Protein 3P32 (pdb70)

Organism: Mycobacterium tuberculosis (strain ATCC 25618 / H37Rv) (NCBI:txid83332)

B-factor: mean 40.81, std 15.11, range [17.03, 85.08]

Foldseek 3Di:
DLVVLLCCLLVQPPVSLVVLLVLLLDPPPVSVVSNVVSLVSLQVLADQAAEEEEEEAPPLQRALLCQLLLVVVVVVVAQEEEEEQCYDVNVPDPSYHYDYQGPDSLSSLSSVLSSNSSVSSSPGHYYYYYYNADDVRLVSSLLRGLFYEYEFALAAPGGCPPHDPPSLVSHLAYEHEPCDDPRVVSSVNNQVVSVVVLCVVCVPDDQGRHHYYYAYSNVSGPSVVVVVVSVVSCVSCVVVVNSVVSNVVSVVVSVVVVVVCVVVCLLVVQPVLVVCVVVLVVCCVVVVDPPVRSVVVSVVRSVVRD

Solvent-accessible surface area: 15630 Å² total; per-residue (Å²): 147,39,116,39,45,3,85,29,1,113,69,45,68,88,78,9,10,52,52,0,10,92,29,1,71,30,110,37,118,90,65,42,106,62,2,87,82,0,14,116,38,0,84,112,56,23,21,128,3,10,34,1,0,5,3,1,25,112,60,0,15,19,59,58,4,0,45,28,2,0,51,24,0,13,128,145,67,41,82,0,0,4,9,24,0,79,66,81,60,0,63,127,56,110,53,13,52,58,15,117,37,58,105,106,62,32,23,4,8,50,2,4,27,23,5,7,24,0,0,8,7,11,41,7,46,2,0,0,0,23,3,56,6,109,44,122,5,10,57,13,0,9,72,8,0,3,0,0,0,0,2,2,34,3,110,55,65,69,15,62,93,67,34,43,202,47,9,17,83,52,3,20,0,0,0,0,5,94,11,27,64,98,55,113,77,38,1,59,111,0,10,58,79,7,34,39,39,2,121,148,73,46,93,230,73,106,74,30,95,8,24,24,34,59,4,2,4,118,85,49,154,16,6,37,103,5,9,85,3,0,73,110,3,79,122,46,16,78,75,51,48,83,14,70,33,59,30,155,90,18,97,89,93,36,74,140,66,78,70,123,53,70,103,98,78,49,38,157,74,12,110,52,8,63,79,48,111,88,69,20,68,110,104,53,208,62,69,110,48,73,100,76,100,5,46,93,26,53,108,90,45,6,118,146,76,134

Secondary structure (DSSP, 8-state):
-HHHHHHHHHTT-TTHHHHHHHHHH--SHHHHHHHHHHHHHHGGG---SEEEEEE--TTSSHHHHHHHHHHHHHTTT--EEEEEE--HHHHT-TTEEEE-----HHHHHHHHHHHHHHHHHTT--EEEEEE-S-SSHHHHHHTT-SEEEEEEESSTT-TTTTPPTTSGGG-SEEEEE---GGGHHHHHHHHHHHHHHHHHHSTT--S-PPPEEEEBGGGTBSHHHHHHHHHHHHHHHHHTTHHHHHHHHHHHHHHHHHHHHHHHHHHHT-HHHHHHHHHHHHHHHTTSS-HHHHHHHHHHHHHHH-

Radius of gyration: 21.98 Å; Cα contacts (8 Å, |Δi|>4): 463; chains: 1; bounding box: 44×63×55 Å

Sequence (306 aa):
TVDGLATAVRGGDRAALPRAITLVESTRPDHREQAQQLLLRLLPDSGNAHRVGITGVPGVGKSSTAIEALGMHLIERGHRVAVLAVDMARLAVHPNAYIRPSPGTLGGVTRATRETVVLLEAAGFDVILIETVGVGQSEVAVANMVDTFVLLTLARTGDQLQGIKKGVLELADIVVVNKADGEHHKEARLAARELSAAIRLIYPREALWRPPVLTMSAVEGRGLAELWDTVERHRQVLTGAGEFDARRRDQQVDWTWQLVRDAVLDRVWSNPTVRKVRSELERRVRAGELTPALAAQQILEIANLTD

CATH classification: 1.20.5.170 (+2 more: 3.40.50.300, 1.10.287.130)

Nearest PDB structures (foldseek):
  3p32-assembly1_A-2  TM=1.003E+00  e=1.723E-53  Mycobacterium tuberculosis
  4gt1-assembly1_A-2  TM=1.002E+00  e=2.015E-50  Mycobacterium tuberculosis
  3md0-assembly1_A-2  TM=9.991E-01  e=1.941E-48  Mycobacterium tuberculosis H37Rv
  3nxs-assembly1_A-2  TM=9.755E-01  e=1.639E-39  Mycolicibacterium smegmatis MC2 155
  3tk1-assembly1_B  TM=9.120E-01  e=9.608E-37  Mycolicibacterium thermoresistibile ATCC 19527

Structure (mmCIF, N/CA/C/O backbone):
data_3P32
#
_entry.id   3P32
#
_cell.length_a   65.860
_cell.length_b   188.220
_cell.length_c   66.500
_cell.angle_alpha   90.000
_cell.angle_beta   90.000
_cell.angle_gamma   90.000
#
_symmetry.space_group_name_H-M   'C 2 2 21'
#
loop_
_entity.id
_entity.type
_entity.pdbx_description
1 polymer 'Probable GTPase Rv1496/MT1543'
2 non-polymer "GUANOSINE-5'-DIPHOSPHATE"
3 non-polymer 'TRIETHYLENE GLYCOL'
4 water water
#
loop_
_atom_site.group_PDB
_atom_site.id
_atom_site.type_symbol
_atom_site.label_atom_id
_atom_site.label_alt_id
_atom_site.label_comp_id
_atom_site.label_asym_id
_atom_site.label_entity_id
_atom_site.label_seq_id
_atom_site.pdbx_PDB_ins_code
_atom_site.Cartn_x
_atom_site.Cartn_y
_atom_site.Cartn_z
_atom_site.occupancy
_atom_site.B_iso_or_equiv
_atom_site.auth_seq_id
_atom_site.auth_comp_id
_atom_site.auth_asym_id
_atom_site.auth_atom_id
_atom_site.pdbx_PDB_model_num
ATOM 1 N N . THR A 1 31 ? 26.695 4.184 6.409 1.00 73.77 10 THR A N 1
ATOM 2 C CA . THR A 1 31 ? 25.224 3.964 6.310 1.00 73.18 10 THR A CA 1
ATOM 3 C C . THR A 1 31 ? 24.446 5.275 6.252 1.00 72.07 10 THR A C 1
ATOM 4 O O . THR A 1 31 ? 24.916 6.319 6.712 1.00 71.05 10 THR A O 1
ATOM 8 N N . VAL A 1 32 ? 23.245 5.184 5.687 1.00 71.88 11 VAL A N 1
ATOM 9 C CA . VAL A 1 32 ? 22.244 6.246 5.700 1.00 70.88 11 VAL A CA 1
ATOM 10 C C . VAL A 1 32 ? 22.085 6.839 7.101 1.00 70.48 11 VAL A C 1
ATOM 11 O O . VAL A 1 32 ? 21.996 8.061 7.267 1.00 69.57 11 VAL A O 1
ATOM 15 N N . ASP A 1 33 ? 22.068 5.966 8.105 1.00 71.25 12 ASP A N 1
ATOM 16 C CA . ASP A 1 33 ? 21.933 6.385 9.495 1.00 71.07 12 ASP A CA 1
ATOM 17 C C . ASP A 1 33 ? 23.139 7.208 9.962 1.00 70.66 12 ASP A C 1
ATOM 18 O O . ASP A 1 33 ? 22.987 8.161 10.740 1.00 70.50 12 ASP A O 1
ATOM 23 N N . GLY A 1 34 ? 24.327 6.843 9.475 1.00 70.52 13 GLY A N 1
ATOM 24 C CA . GLY A 1 34 ? 25.559 7.581 9.768 1.00 69.52 13 GLY A CA 1
ATOM 25 C C . GLY A 1 34 ? 25.613 8.928 9.059 1.00 67.90 13 GLY A C 1
ATOM 26 O O . GLY A 1 34 ? 25.944 9.947 9.668 1.00 67.02 13 GLY A O 1
ATOM 27 N N . LEU A 1 35 ? 25.281 8.923 7.770 1.00 66.99 14 LEU A N 1
ATOM 28 C CA . LEU A 1 35 ? 25.256 10.137 6.957 1.00 65.58 14 LEU A CA 1
ATOM 29 C C . LEU A 1 35 ? 24.329 11.217 7.549 1.00 63.79 14 LEU A C 1
ATOM 30 O O . LEU A 1 35 ? 24.741 12.371 7.680 1.00 62.74 14 LEU A O 1
ATOM 35 N N . ALA A 1 36 ? 23.108 10.826 7.927 1.00 62.64 15 ALA A N 1
ATOM 36 C CA . ALA A 1 36 ? 22.142 11.727 8.571 1.00 60.95 15 ALA A CA 1
ATOM 37 C C . ALA A 1 36 ? 22.697 12.411 9.822 1.00 60.53 15 ALA A C 1
ATOM 38 O O . ALA A 1 36 ? 22.551 13.625 9.995 1.00 59.23 15 ALA A O 1
ATOM 40 N N . THR A 1 37 ? 23.342 11.631 10.684 1.00 60.66 16 THR A N 1
ATOM 41 C CA . THR A 1 37 ? 23.985 12.159 11.884 1.00 60.39 16 THR A CA 1
ATOM 42 C C . THR A 1 37 ? 25.072 13.179 11.550 1.00 59.64 16 THR A C 1
ATOM 43 O O . THR A 1 37 ? 25.157 14.219 12.201 1.00 59.53 16 THR A O 1
ATOM 47 N N . ALA A 1 38 ? 25.884 12.887 10.536 1.00 59.62 17 ALA A N 1
ATOM 48 C CA . ALA A 1 38 ? 26.956 13.797 10.101 1.00 59.45 17 ALA A CA 1
ATOM 49 C C . ALA A 1 38 ? 26.428 15.073 9.426 1.00 58.66 17 ALA A C 1
ATOM 50 O O . ALA A 1 38 ? 27.004 16.151 9.591 1.00 58.67 17 ALA A O 1
ATOM 52 N N . VAL A 1 39 ? 25.338 14.954 8.673 1.00 57.99 18 VAL A N 1
ATOM 53 C CA . VAL A 1 39 ? 24.730 16.130 8.041 1.00 57.09 18 VAL A CA 1
ATOM 54 C C . VAL A 1 39 ? 24.152 17.102 9.079 1.00 57.23 18 VAL A C 1
ATOM 55 O O . VAL A 1 39 ? 24.565 18.260 9.122 1.00 56.66 18 VAL A O 1
ATOM 59 N N . ARG A 1 40 ? 23.235 16.627 9.925 1.00 58.38 19 ARG A N 1
ATOM 60 C CA . ARG A 1 40 ? 22.600 17.476 10.949 1.00 59.24 19 ARG A CA 1
ATOM 61 C C . ARG A 1 40 ? 23.556 17.958 12.053 1.00 60.44 19 ARG A C 1
ATOM 62 O O . ARG A 1 40 ? 23.290 18.966 12.708 1.00 59.57 19 ARG A O 1
ATOM 70 N N . GLY A 1 41 ? 24.657 17.232 12.245 1.00 61.99 20 GLY A N 1
ATOM 71 C CA . GLY A 1 41 ? 25.723 17.652 13.159 1.00 63.85 20 GLY A CA 1
ATOM 72 C C . GLY A 1 41 ? 26.635 18.681 12.514 1.00 64.43 20 GLY A C 1
ATOM 73 O O . GLY A 1 41 ? 27.498 19.259 13.176 1.00 64.85 20 GLY A O 1
ATOM 74 N N . GLY A 1 42 ? 26.456 18.895 11.213 1.00 64.52 21 GLY A N 1
ATOM 75 C CA . GLY A 1 42 ? 27.130 19.982 10.505 1.00 65.14 21 GLY A CA 1
ATOM 76 C C . GLY A 1 42 ? 28.459 19.666 9.844 1.00 66.30 21 GLY A C 1
ATOM 77 O O . GLY A 1 42 ? 29.238 20.578 9.565 1.00 66.55 21 GLY A O 1
ATOM 78 N N . ASP A 1 43 ? 28.716 18.386 9.580 1.00 67.10 22 ASP A N 1
ATOM 79 C CA . ASP A 1 43 ? 29.942 17.959 8.898 1.00 68.05 22 ASP A CA 1
ATOM 80 C C . ASP A 1 43 ? 29.969 18.442 7.442 1.00 67.43 22 ASP A C 1
ATOM 81 O O . ASP A 1 43 ? 29.130 18.045 6.630 1.00 66.88 22 ASP A O 1
ATOM 86 N N . ARG A 1 44 ? 30.952 19.285 7.125 1.00 67.32 23 ARG A N 1
ATOM 87 C CA . ARG A 1 44 ? 31.079 19.897 5.794 1.00 66.68 23 ARG A CA 1
ATOM 88 C C . ARG A 1 44 ? 31.433 18.916 4.665 1.00 67.00 23 ARG A C 1
ATOM 89 O O . ARG A 1 44 ? 31.176 19.206 3.491 1.00 66.83 23 ARG A O 1
ATOM 91 N N . ALA A 1 45 ? 32.016 17.767 5.017 1.00 67.07 24 ALA A N 1
ATOM 92 C CA . ALA A 1 45 ? 32.337 16.714 4.040 1.00 66.91 24 ALA A CA 1
ATOM 93 C C . ALA A 1 45 ? 31.143 15.810 3.714 1.00 65.85 24 ALA A C 1
ATOM 94 O O . ALA A 1 45 ? 31.005 15.337 2.584 1.00 66.15 24 ALA A O 1
ATOM 96 N N . ALA A 1 46 ? 30.290 15.572 4.707 1.00 64.44 25 ALA A N 1
ATOM 97 C CA . ALA A 1 46 ? 29.085 14.757 4.529 1.00 63.29 25 ALA A CA 1
ATOM 98 C C . ALA A 1 46 ? 28.095 15.393 3.549 1.00 61.74 25 ALA A C 1
ATOM 99 O O . ALA A 1 46 ? 27.553 14.716 2.670 1.00 61.40 25 ALA A O 1
ATOM 101 N N . LEU A 1 47 ? 27.873 16.700 3.697 1.00 59.98 26 LEU A N 1
ATOM 102 C CA . LEU A 1 47 ? 26.900 17.411 2.856 1.00 58.37 26 LEU A CA 1
ATOM 103 C C . LEU A 1 47 ? 27.049 17.154 1.338 1.00 58.42 26 LEU A C 1
ATOM 104 O O . LEU A 1 47 ? 26.091 16.714 0.704 1.00 57.88 26 LEU A O 1
ATOM 109 N N . PRO A 1 48 ? 28.239 17.418 0.751 1.00 59.13 27 PRO A N 1
ATOM 110 C CA . PRO A 1 48 ? 28.380 17.198 -0.701 1.00 59.73 27 PRO A CA 1
ATOM 111 C C . PRO A 1 48 ? 28.192 15.737 -1.128 1.00 60.48 27 PRO A C 1
ATOM 112 O O . PRO A 1 48 ? 27.703 15.487 -2.234 1.00 60.89 27 PRO A O 1
ATOM 116 N N . ARG A 1 49 ? 28.572 14.797 -0.259 1.00 60.67 28 ARG A N 1
ATOM 117 C CA . ARG A 1 49 ? 28.324 13.366 -0.489 1.00 61.20 28 ARG A CA 1
ATOM 118 C C . ARG A 1 49 ? 26.825 13.048 -0.449 1.00 60.48 28 ARG A C 1
ATOM 119 O O . ARG A 1 49 ? 26.324 12.255 -1.259 1.00 60.61 28 ARG A O 1
ATOM 121 N N . ALA A 1 50 ? 26.115 13.680 0.489 1.00 58.95 29 ALA A N 1
ATOM 122 C CA . ALA A 1 50 ? 24.666 13.522 0.593 1.00 57.78 29 ALA A CA 1
ATOM 123 C C . ALA A 1 50 ? 23.967 14.052 -0.658 1.00 56.96 29 ALA A C 1
ATOM 124 O O . ALA A 1 50 ? 23.030 13.432 -1.157 1.00 56.40 29 ALA A O 1
ATOM 126 N N . ILE A 1 51 ? 24.438 15.192 -1.163 1.00 56.60 30 ILE A N 1
ATOM 127 C CA . ILE A 1 51 ? 23.866 15.800 -2.369 1.00 56.29 30 ILE A CA 1
ATOM 128 C C . ILE A 1 51 ? 24.139 14.901 -3.581 1.00 57.35 30 ILE A C 1
ATOM 129 O O . ILE A 1 51 ? 23.259 14.695 -4.415 1.00 57.02 30 ILE A O 1
ATOM 134 N N . THR A 1 52 ? 25.353 14.355 -3.648 1.00 58.62 31 THR A N 1
ATOM 135 C CA . THR A 1 52 ? 25.737 13.391 -4.692 1.00 60.08 31 THR A CA 1
ATOM 136 C C . THR A 1 52 ? 24.805 12.162 -4.736 1.00 60.50 31 THR A C 1
ATOM 137 O O . THR A 1 52 ? 24.360 11.749 -5.811 1.00 60.83 31 THR A O 1
ATOM 141 N N . LEU A 1 53 ? 24.505 11.608 -3.563 1.00 60.29 32 LEU A N 1
ATOM 142 C CA . LEU A 1 53 ? 23.533 10.520 -3.418 1.00 60.82 32 LEU A CA 1
ATOM 143 C C . LEU A 1 53 ? 22.143 10.906 -3.930 1.00 60.16 32 LEU A C 1
ATOM 144 O O . LEU A 1 53 ? 21.479 10.128 -4.620 1.00 60.01 32 LEU A O 1
ATOM 149 N N . VAL A 1 54 ? 21.712 12.119 -3.577 1.00 59.06 33 VAL A N 1
ATOM 150 C CA . VAL A 1 54 ? 20.429 12.653 -4.001 1.00 58.46 33 VAL A CA 1
ATOM 151 C C . VAL A 1 54 ? 20.380 12.895 -5.513 1.00 59.47 33 VAL A C 1
ATOM 152 O O . VAL A 1 54 ? 19.361 12.634 -6.148 1.00 59.41 33 VAL A O 1
ATOM 156 N N . GLU A 1 55 ? 21.481 13.379 -6.083 1.00 60.93 34 GLU A N 1
ATOM 157 C CA . GLU A 1 55 ? 21.548 13.656 -7.522 1.00 62.98 34 GLU A CA 1
ATOM 158 C C . GLU A 1 55 ? 21.613 12.384 -8.390 1.00 65.49 34 GLU A C 1
ATOM 159 O O . GLU A 1 55 ? 21.354 12.440 -9.593 1.00 66.01 34 GLU A O 1
ATOM 165 N N . SER A 1 56 ? 21.960 11.250 -7.782 1.00 67.41 35 SER A N 1
ATOM 166 C CA . SER A 1 56 ? 22.034 9.978 -8.507 1.00 70.36 35 SER A CA 1
ATOM 167 C C . SER A 1 56 ? 20.647 9.437 -8.854 1.00 71.03 35 SER A C 1
ATOM 168 O O . SER A 1 56 ? 19.738 9.434 -8.016 1.00 70.31 35 SER A O 1
ATOM 171 N N . THR A 1 57 ? 20.497 8.999 -10.101 1.00 73.29 36 THR A N 1
ATOM 172 C CA . THR A 1 57 ? 19.248 8.399 -10.584 1.00 74.51 36 THR A CA 1
ATOM 173 C C . THR A 1 57 ? 19.363 6.874 -10.735 1.00 76.39 36 THR A C 1
ATOM 174 O O . THR A 1 57 ? 18.488 6.227 -11.323 1.00 77.12 36 THR A O 1
ATOM 178 N N . ARG A 1 58 ? 20.441 6.305 -10.198 1.00 77.36 37 ARG A N 1
ATOM 179 C CA . ARG A 1 58 ? 20.577 4.858 -10.104 1.00 78.74 37 ARG A CA 1
ATOM 180 C C . ARG A 1 58 ? 19.586 4.357 -9.050 1.00 78.20 37 ARG A C 1
ATOM 181 O O . ARG A 1 58 ? 19.557 4.887 -7.937 1.00 77.09 37 ARG A O 1
ATOM 183 N N . PRO A 1 59 ? 18.759 3.350 -9.404 1.00 78.92 38 PRO A N 1
ATOM 184 C CA . PRO A 1 59 ? 17.657 2.846 -8.563 1.00 78.24 38 PRO A CA 1
ATOM 185 C C . PRO A 1 59 ? 18.052 2.402 -7.149 1.00 77.73 38 PRO A C 1
ATOM 186 O O . PRO A 1 59 ? 17.221 2.461 -6.241 1.00 76.96 38 PRO A O 1
ATOM 190 N N . ASP A 1 60 ? 19.293 1.956 -6.974 1.00 78.02 39 ASP A N 1
ATOM 191 C CA . ASP A 1 60 ? 19.844 1.656 -5.650 1.00 77.54 39 ASP A CA 1
ATOM 192 C C . ASP A 1 60 ? 20.045 2.932 -4.809 1.00 75.56 39 ASP A C 1
ATOM 193 O O . ASP A 1 60 ? 19.669 2.979 -3.632 1.00 74.58 39 ASP A O 1
ATOM 198 N N . HIS A 1 61 ? 20.638 3.955 -5.424 1.00 74.53 40 HIS A N 1
ATOM 199 C CA . HIS A 1 61 ? 20.861 5.247 -4.766 1.00 72.69 40 HIS A CA 1
ATOM 200 C C . HIS A 1 61 ? 19.558 5.947 -4.401 1.00 70.55 40 HIS A C 1
ATOM 201 O O . HIS A 1 61 ? 19.422 6.443 -3.288 1.00 69.93 40 HIS A O 1
ATOM 208 N N . ARG A 1 62 ? 18.602 5.977 -5.332 1.00 69.65 41 ARG A N 1
ATOM 209 C CA . ARG A 1 62 ? 17.310 6.626 -5.087 1.00 67.68 41 ARG A CA 1
ATOM 210 C C . ARG A 1 62 ? 16.658 6.134 -3.791 1.00 66.84 41 ARG A C 1
ATOM 211 O O . ARG A 1 62 ? 16.088 6.921 -3.041 1.00 65.39 41 ARG A O 1
ATOM 213 N N . GLU A 1 63 ? 16.782 4.834 -3.524 1.00 66.82 42 GLU A N 1
ATOM 214 C CA . GLU A 1 63 ? 16.176 4.204 -2.352 1.00 66.06 42 GLU A CA 1
ATOM 215 C C . GLU A 1 63 ? 16.832 4.589 -1.022 1.00 64.39 42 GLU A C 1
ATOM 216 O O . GLU A 1 63 ? 16.136 4.770 -0.026 1.00 63.38 42 GLU A O 1
ATOM 222 N N . GLN A 1 64 ? 18.156 4.694 -0.993 1.00 63.45 43 GLN A N 1
ATOM 223 C CA . GLN A 1 64 ? 18.817 5.189 0.215 1.00 62.59 43 GLN A CA 1
ATOM 224 C C . GLN A 1 64 ? 18.615 6.697 0.370 1.00 60.19 43 GLN A C 1
ATOM 225 O O . GLN A 1 64 ? 18.371 7.178 1.479 1.00 59.41 43 GLN A O 1
ATOM 231 N N . ALA A 1 65 ? 18.690 7.421 -0.745 1.00 58.49 44 ALA A N 1
ATOM 232 C CA . ALA A 1 65 ? 18.391 8.856 -0.743 1.00 56.33 44 ALA A CA 1
ATOM 233 C C . ALA A 1 65 ? 17.064 9.103 -0.043 1.00 54.88 44 ALA A C 1
ATOM 234 O O . ALA A 1 65 ? 16.979 9.952 0.843 1.00 53.89 44 ALA A O 1
ATOM 236 N N . GLN A 1 66 ? 16.041 8.337 -0.421 1.00 55.01 45 GLN A N 1
ATOM 237 C CA . GLN A 1 66 ? 14.713 8.473 0.168 1.00 54.10 45 GLN A CA 1
ATOM 238 C C . GLN A 1 66 ? 14.688 8.200 1.664 1.00 53.94 45 GLN A C 1
ATOM 239 O O . GLN A 1 66 ? 13.973 8.884 2.405 1.00 52.61 45 GLN A O 1
ATOM 245 N N . GLN A 1 67 ? 15.470 7.212 2.109 1.00 54.68 46 GLN A N 1
ATOM 246 C CA . GLN A 1 67 ? 15.606 6.930 3.540 1.00 54.67 46 GLN A CA 1
ATOM 247 C C . GLN A 1 67 ? 16.353 8.050 4.289 1.00 53.47 46 GLN A C 1
ATOM 248 O O . GLN A 1 67 ? 15.998 8.394 5.413 1.00 52.83 46 GLN A O 1
ATOM 254 N N . LEU A 1 68 ? 17.396 8.588 3.665 1.00 53.20 47 LEU A N 1
ATOM 255 C CA . LEU A 1 68 ? 18.169 9.682 4.239 1.00 52.65 47 LEU A CA 1
ATOM 256 C C . LEU A 1 68 ? 17.300 10.932 4.406 1.00 51.47 47 LEU A C 1
ATOM 257 O O . LEU A 1 68 ? 17.322 11.561 5.462 1.00 51.41 47 LEU A O 1
ATOM 262 N N . LEU A 1 69 ? 16.530 11.263 3.371 1.00 51.07 48 LEU A N 1
ATOM 263 C CA . LEU A 1 69 ? 15.633 12.427 3.399 1.00 50.22 48 LEU A CA 1
ATOM 264 C C . LEU A 1 69 ? 14.554 12.247 4.449 1.00 50.51 48 LEU A C 1
ATOM 265 O O . LEU A 1 69 ? 14.154 13.201 5.099 1.00 49.65 48 LEU A O 1
ATOM 270 N N . LEU A 1 70 ? 14.095 11.005 4.620 1.00 51.61 49 LEU A N 1
ATOM 271 C CA . LEU A 1 70 ? 13.103 10.687 5.643 1.00 51.97 49 LEU A CA 1
ATOM 272 C C . LEU A 1 70 ? 13.631 10.999 7.037 1.00 52.04 49 LEU A C 1
ATOM 273 O O . LEU A 1 70 ? 12.894 11.510 7.885 1.00 52.14 49 LEU A O 1
ATOM 278 N N . ARG A 1 71 ? 14.908 10.701 7.256 1.00 52.26 50 ARG A N 1
ATOM 279 C CA . ARG A 1 71 ? 15.558 10.910 8.541 1.00 52.53 50 ARG A CA 1
ATOM 280 C C . ARG A 1 71 ? 15.793 12.392 8.820 1.00 51.42 50 ARG A C 1
ATOM 281 O O . ARG A 1 71 ? 15.738 12.833 9.965 1.00 51.44 50 ARG A O 1
ATOM 283 N N . LEU A 1 72 ? 16.040 13.151 7.758 1.00 50.68 51 LEU A N 1
ATOM 284 C CA . LEU A 1 72 ? 16.418 14.566 7.874 1.00 49.31 51 LEU A CA 1
ATOM 285 C C . LEU A 1 72 ? 15.246 15.539 7.743 1.00 49.05 51 LEU A C 1
ATOM 286 O O . LEU A 1 72 ? 15.346 16.714 8.129 1.00 48.01 51 LEU A O 1
ATOM 291 N N . LEU A 1 73 ? 14.127 15.048 7.222 1.00 48.78 52 LEU A N 1
ATOM 292 C CA . LEU A 1 73 ? 12.928 15.860 7.077 1.00 48.78 52 LEU A CA 1
ATOM 293 C C . LEU A 1 73 ? 12.525 16.621 8.356 1.00 48.71 52 LEU A C 1
ATOM 294 O O . LEU A 1 73 ? 12.160 17.789 8.274 1.00 47.89 52 LEU A O 1
ATOM 299 N N . PRO A 1 74 ? 12.610 15.976 9.542 1.00 49.61 53 PRO A N 1
ATOM 300 C CA . PRO A 1 74 ? 12.295 16.694 10.781 1.00 49.21 53 PRO A CA 1
ATOM 301 C C . PRO A 1 74 ? 13.252 17.832 11.112 1.00 48.14 53 PRO A C 1
ATOM 302 O O . PRO A 1 74 ? 12.870 18.742 11.845 1.00 48.14 53 PRO A O 1
ATOM 306 N N . ASP A 1 75 ? 14.479 17.779 10.593 1.00 47.27 54 ASP A N 1
ATOM 307 C CA . ASP A 1 75 ? 15.472 18.834 10.842 1.00 46.55 54 ASP A CA 1
ATOM 308 C C . ASP A 1 75 ? 15.424 19.961 9.796 1.00 44.66 54 ASP A C 1
ATOM 309 O O . ASP A 1 75 ? 16.229 20.897 9.862 1.00 44.56 54 ASP A O 1
ATOM 314 N N . SER A 1 76 ? 14.492 19.872 8.848 1.00 43.00 55 SER A N 1
ATOM 315 C CA . SER A 1 76 ? 14.408 20.837 7.747 1.00 41.20 55 SER A CA 1
ATOM 316 C C . SER A 1 76 ? 13.343 21.898 8.016 1.00 40.32 55 SER A C 1
ATOM 317 O O . SER A 1 76 ? 12.689 21.882 9.055 1.00 40.78 55 SER A O 1
ATOM 320 N N . GLY A 1 77 ? 13.194 22.838 7.086 1.00 38.76 56 GLY A N 1
ATOM 321 C CA . GLY A 1 77 ? 12.098 23.812 7.143 1.00 37.46 56 GLY A CA 1
ATOM 322 C C . GLY A 1 77 ? 12.400 25.116 7.852 1.00 36.68 56 GLY A C 1
ATOM 323 O O . GLY A 1 77 ? 11.634 26.072 7.724 1.00 36.38 56 GLY A O 1
ATOM 324 N N . ASN A 1 78 ? 13.503 25.160 8.599 1.00 36.25 57 ASN A N 1
ATOM 325 C CA . ASN A 1 78 ? 13.883 26.353 9.337 1.00 37.17 57 ASN A CA 1
ATOM 326 C C . ASN A 1 78 ? 14.720 27.351 8.564 1.00 35.52 57 ASN A C 1
ATOM 327 O O . ASN A 1 78 ? 15.831 27.688 8.961 1.00 35.18 57 ASN A O 1
ATOM 332 N N . ALA A 1 79 ? 14.146 27.843 7.472 1.00 32.91 58 ALA A N 1
ATOM 333 C CA . ALA A 1 79 ? 14.885 28.616 6.495 1.00 31.23 58 ALA A CA 1
ATOM 334 C C . ALA A 1 79 ? 13.885 29.401 5.661 1.00 29.21 58 ALA A C 1
ATOM 335 O O . ALA A 1 79 ? 12.689 29.109 5.690 1.00 30.72 58 ALA A O 1
ATOM 337 N N . HIS A 1 80 ? 14.357 30.423 4.960 1.00 25.92 59 HIS A N 1
ATOM 338 C CA . HIS A 1 80 ? 13.525 31.154 4.006 1.00 23.48 59 HIS A CA 1
ATOM 339 C C . HIS A 1 80 ? 14.060 30.790 2.618 1.00 22.78 59 HIS A C 1
ATOM 340 O O . HIS A 1 80 ? 15.251 30.925 2.355 1.00 22.55 59 HIS A O 1
ATOM 347 N N . ARG A 1 81 ? 13.183 30.269 1.758 1.00 21.78 60 ARG A N 1
ATOM 348 C CA . ARG A 1 81 ? 13.559 29.862 0.398 1.00 21.81 60 ARG A CA 1
ATOM 349 C C . ARG A 1 81 ? 13.129 30.943 -0.560 1.00 19.87 60 ARG A C 1
ATOM 350 O O . ARG A 1 81 ? 11.974 31.381 -0.544 1.00 20.85 60 ARG A O 1
ATOM 358 N N . VAL A 1 82 ? 14.075 31.459 -1.352 1.00 19.29 61 VAL A N 1
ATOM 359 C CA . VAL A 1 82 ? 13.794 32.619 -2.209 1.00 18.26 61 VAL A CA 1
ATOM 360 C C . VAL A 1 82 ? 14.170 32.251 -3.639 1.00 18.02 61 VAL A C 1
ATOM 361 O O . VAL A 1 82 ? 15.307 31.821 -3.882 1.00 19.10 61 VAL A O 1
ATOM 365 N N . GLY A 1 83 ? 13.241 32.398 -4.592 1.00 18.26 62 GLY A N 1
ATOM 366 C CA . GLY A 1 83 ? 13.620 32.141 -5.996 1.00 19.49 62 GLY A CA 1
ATOM 367 C C . GLY A 1 83 ? 13.911 33.462 -6.714 1.00 19.24 62 GLY A C 1
ATOM 368 O O . GLY A 1 83 ? 13.327 34.497 -6.389 1.00 19.26 62 GLY A O 1
ATOM 369 N N . ILE A 1 84 ? 14.813 33.427 -7.704 1.00 20.34 63 ILE A N 1
ATOM 370 C CA . ILE A 1 84 ? 15.255 34.663 -8.343 1.00 22.01 63 ILE A CA 1
ATOM 371 C C . ILE A 1 84 ? 15.328 34.361 -9.833 1.00 22.82 63 ILE A C 1
ATOM 372 O O . ILE A 1 84 ? 15.983 33.404 -10.260 1.00 23.94 63 ILE A O 1
ATOM 377 N N . THR A 1 85 ? 14.594 35.142 -10.609 1.00 23.62 64 THR A N 1
ATOM 378 C CA . THR A 1 85 ? 14.595 34.927 -12.031 1.00 24.84 64 THR A CA 1
ATOM 379 C C . THR A 1 85 ? 14.699 36.259 -12.791 1.00 24.60 64 THR A C 1
ATOM 380 O O . THR A 1 85 ? 14.632 37.330 -12.193 1.00 21.36 64 THR A O 1
ATOM 384 N N . GLY A 1 86 ? 14.894 36.167 -14.114 1.00 26.24 65 GLY A N 1
ATOM 385 C CA . GLY A 1 86 ? 15.021 37.328 -14.987 1.00 26.83 65 GLY A CA 1
ATOM 386 C C . GLY A 1 86 ? 15.846 36.938 -16.229 1.00 29.98 65 GLY A C 1
ATOM 387 O O . GLY A 1 86 ? 16.530 35.900 -16.243 1.00 29.72 65 GLY A O 1
ATOM 388 N N . VAL A 1 87 ? 15.824 37.786 -17.256 1.00 31.29 66 VAL A N 1
ATOM 389 C CA . VAL A 1 87 ? 16.541 37.446 -18.512 1.00 33.75 66 VAL A CA 1
ATOM 390 C C . VAL A 1 87 ? 18.073 37.360 -18.378 1.00 34.82 66 VAL A C 1
ATOM 391 O O . VAL A 1 87 ? 18.647 37.994 -17.506 1.00 33.81 66 VAL A O 1
ATOM 395 N N . PRO A 1 88 ? 18.742 36.581 -19.263 1.00 36.92 67 PRO A N 1
ATOM 396 C CA . PRO A 1 88 ? 20.211 36.638 -19.267 1.00 37.39 67 PRO A CA 1
ATOM 397 C C . PRO A 1 88 ? 20.706 38.079 -19.351 1.00 37.12 67 PRO A C 1
ATOM 398 O O . PRO A 1 88 ? 20.200 38.870 -20.156 1.00 37.50 67 PRO A O 1
ATOM 402 N N . GLY A 1 89 ? 21.665 38.417 -18.498 1.00 36.76 68 GLY A N 1
ATOM 403 C CA . GLY A 1 89 ? 22.239 39.764 -18.462 1.00 37.18 68 GLY A CA 1
ATOM 404 C C . GLY A 1 89 ? 21.506 40.840 -17.672 1.00 35.75 68 GLY A C 1
ATOM 405 O O . GLY A 1 89 ? 21.991 41.970 -17.590 1.00 36.03 68 GLY A O 1
ATOM 406 N N . VAL A 1 90 ? 20.352 40.506 -17.079 1.00 33.93 69 VAL A N 1
ATOM 407 C CA . VAL A 1 90 ? 19.628 41.457 -16.229 1.00 31.79 69 VAL A CA 1
ATOM 408 C C . VAL A 1 90 ? 20.389 41.769 -14.923 1.00 30.69 69 VAL A C 1
ATOM 409 O O . VAL A 1 90 ? 20.175 42.812 -14.314 1.00 29.09 69 VAL A O 1
ATOM 413 N N . GLY A 1 91 ? 21.249 40.845 -14.507 1.00 31.10 70 GLY A N 1
ATOM 414 C CA . GLY A 1 91 ? 22.072 41.009 -13.305 1.00 31.90 70 GLY A CA 1
ATOM 415 C C . GLY A 1 91 ? 21.789 40.071 -12.136 1.00 31.42 70 GLY A C 1
ATOM 416 O O . GLY A 1 91 ? 22.096 40.416 -10.980 1.00 30.60 70 GLY A O 1
ATOM 417 N N . LYS A 1 92 ? 21.234 38.891 -12.419 1.00 31.64 71 LYS A N 1
ATOM 418 C CA . LYS A 1 92 ? 20.904 37.925 -11.344 1.00 30.64 71 LYS A CA 1
ATOM 419 C C . LYS A 1 92 ? 22.142 37.499 -10.539 1.00 31.41 71 LYS A C 1
ATOM 420 O O . LYS A 1 92 ? 22.096 37.478 -9.312 1.00 29.25 71 LYS A O 1
ATOM 426 N N . SER A 1 93 ? 23.237 37.138 -11.218 1.00 31.68 72 SER A N 1
ATOM 427 C CA A SER A 1 93 ? 24.406 36.627 -10.493 0.70 32.42 72 SER A CA 1
ATOM 428 C CA B SER A 1 93 ? 24.442 36.644 -10.531 0.30 31.54 72 SER A CA 1
ATOM 429 C C . SER A 1 93 ? 25.069 37.726 -9.666 1.00 31.17 72 SER A C 1
ATOM 430 O O . SER A 1 93 ? 25.506 37.476 -8.549 1.00 30.45 72 SER A O 1
ATOM 435 N N . THR A 1 94 ? 25.104 38.944 -10.202 1.00 30.86 73 THR A N 1
ATOM 436 C CA . THR A 1 94 ? 25.614 40.091 -9.482 1.00 30.79 73 THR A CA 1
ATOM 437 C C . THR A 1 94 ? 24.756 40.382 -8.221 1.00 29.58 73 THR A C 1
ATOM 438 O 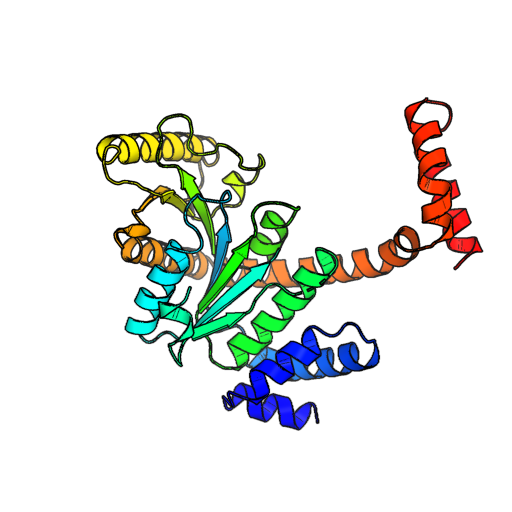O . THR A 1 94 ? 25.288 40.580 -7.102 1.00 28.14 73 THR A O 1
ATOM 442 N N . ALA A 1 95 ? 23.435 40.387 -8.400 1.00 27.05 74 ALA A N 1
ATOM 443 C CA . ALA A 1 95 ? 22.544 40.603 -7.245 1.00 26.21 74 ALA A CA 1
ATOM 444 C C . ALA A 1 95 ? 22.677 39.522 -6.167 1.00 25.96 74 ALA A C 1
ATOM 445 O O . ALA A 1 95 ? 22.665 39.845 -4.968 1.00 26.37 74 ALA A O 1
ATOM 447 N N . ILE A 1 96 ? 22.744 38.251 -6.586 1.00 26.42 75 ILE A N 1
ATOM 448 C CA . ILE A 1 96 ? 22.827 37.127 -5.642 1.00 27.26 75 ILE A CA 1
ATOM 449 C C . ILE A 1 96 ? 24.125 37.193 -4.834 1.00 28.00 75 ILE A C 1
ATOM 450 O O . ILE A 1 96 ? 24.136 37.003 -3.597 1.00 26.24 75 ILE A O 1
ATOM 455 N N . GLU A 1 97 ? 25.227 37.473 -5.530 1.00 28.63 76 GLU A N 1
ATOM 456 C CA . GLU A 1 97 ? 26.503 37.677 -4.827 1.00 30.56 76 GLU A CA 1
ATOM 457 C C . GLU A 1 97 ? 26.423 38.779 -3.766 1.00 28.73 76 GLU A C 1
ATOM 458 O O . GLU A 1 97 ? 26.880 38.583 -2.622 1.00 29.11 76 GLU A O 1
ATOM 464 N N . ALA A 1 98 ? 25.862 39.939 -4.138 1.00 28.04 77 ALA A N 1
ATOM 465 C CA . ALA A 1 98 ? 25.771 41.058 -3.215 1.00 27.18 77 ALA A CA 1
ATOM 466 C C . ALA A 1 98 ? 24.787 40.727 -2.075 1.00 25.85 77 ALA A C 1
ATOM 467 O O . ALA A 1 98 ? 25.076 41.007 -0.891 1.00 25.77 77 ALA A O 1
ATOM 469 N N . LEU A 1 99 ? 23.670 40.089 -2.418 1.00 24.14 78 LEU A N 1
ATOM 470 C CA . LEU A 1 99 ? 22.671 39.707 -1.383 1.00 24.09 78 LEU A CA 1
ATOM 471 C C . LEU A 1 99 ? 23.249 38.678 -0.411 1.00 24.25 78 LEU A C 1
ATOM 472 O O . LEU A 1 99 ? 23.050 38.785 0.800 1.00 22.50 78 LEU A O 1
ATOM 477 N N . GLY A 1 100 ? 23.965 37.685 -0.955 1.00 24.91 79 GLY A N 1
ATOM 478 C CA . GLY A 1 100 ? 24.595 36.637 -0.174 1.00 25.76 79 GLY A CA 1
ATOM 479 C C . GLY A 1 100 ? 25.577 37.222 0.842 1.00 26.04 79 GLY A C 1
ATOM 480 O O . GLY A 1 100 ? 25.568 36.824 2.018 1.00 25.72 79 GLY A O 1
ATOM 481 N N . MET A 1 101 ? 26.359 38.219 0.434 1.00 26.41 80 MET A N 1
ATOM 482 C CA . MET A 1 101 ? 27.267 38.892 1.391 1.00 27.15 80 MET A CA 1
ATOM 483 C C . MET A 1 101 ? 26.516 39.730 2.465 1.00 26.69 80 MET A C 1
ATOM 484 O O . MET A 1 101 ? 26.868 39.699 3.647 1.00 24.50 80 MET A O 1
ATOM 489 N N . HIS A 1 102 ? 25.509 40.484 2.032 1.00 24.03 81 HIS A N 1
ATOM 490 C CA . HIS A 1 102 ? 24.599 41.226 2.954 1.00 23.63 81 HIS A CA 1
ATOM 491 C C . HIS A 1 102 ? 24.130 40.292 4.079 1.00 23.53 81 HIS A C 1
ATOM 492 O O . HIS A 1 102 ? 24.201 40.633 5.286 1.00 23.97 81 HIS A O 1
ATOM 499 N N . LEU A 1 103 ? 23.715 39.086 3.688 1.00 22.61 82 LEU A N 1
ATOM 500 C CA . LEU A 1 103 ? 23.133 38.104 4.614 1.00 22.66 82 LEU A CA 1
ATOM 501 C C . LEU A 1 103 ? 24.148 37.417 5.511 1.00 23.21 82 LEU A C 1
ATOM 502 O O . LEU A 1 103 ? 23.925 37.237 6.731 1.00 22.81 82 LEU A O 1
ATOM 507 N N . ILE A 1 104 ? 25.264 37.030 4.925 1.00 25.10 83 ILE A N 1
ATOM 508 C CA . ILE A 1 104 ? 26.360 36.463 5.701 1.00 26.76 83 ILE A CA 1
ATOM 509 C C . ILE A 1 104 ? 26.840 37.436 6.783 1.00 26.60 83 ILE A C 1
ATOM 510 O O . ILE A 1 104 ? 27.143 37.016 7.912 1.00 27.35 83 ILE A O 1
ATOM 515 N N . GLU A 1 105 ? 26.886 38.723 6.460 1.00 25.79 84 GLU A N 1
ATOM 516 C CA . GLU A 1 105 ? 27.351 39.717 7.412 1.00 27.81 84 GLU A CA 1
ATOM 517 C C . GLU A 1 105 ? 26.341 39.920 8.553 1.00 27.94 84 GLU A C 1
ATOM 518 O O . GLU A 1 105 ? 26.695 40.448 9.588 1.00 29.10 84 GLU A O 1
ATOM 524 N N . ARG A 1 106 ? 25.117 39.447 8.339 1.00 26.17 85 ARG A N 1
ATOM 525 C CA . ARG A 1 106 ? 24.027 39.519 9.333 1.00 26.53 85 ARG A CA 1
ATOM 526 C C . ARG A 1 106 ? 23.798 38.196 10.091 1.00 27.43 85 ARG A C 1
ATOM 527 O O . ARG A 1 106 ? 22.786 38.026 10.796 1.00 27.78 85 ARG A O 1
ATOM 535 N N . GLY A 1 107 ? 24.743 37.266 9.948 1.00 27.07 86 GLY A N 1
ATOM 536 C CA . GLY A 1 107 ? 24.752 36.002 10.721 1.00 28.29 86 GLY A CA 1
ATOM 537 C C . GLY A 1 107 ? 24.007 34.828 10.092 1.00 28.33 86 GLY A C 1
ATOM 538 O O . GLY A 1 107 ? 23.861 33.777 10.718 1.00 29.41 86 GLY A O 1
ATOM 539 N N . HIS A 1 108 ? 23.531 34.983 8.853 1.00 26.42 87 HIS A N 1
ATOM 540 C CA . HIS A 1 108 ? 22.904 33.882 8.133 1.00 26.05 87 HIS A CA 1
ATOM 541 C C . HIS A 1 108 ? 23.910 32.915 7.508 1.00 27.21 87 HIS A C 1
ATOM 542 O O . HIS A 1 108 ? 25.039 33.300 7.223 1.00 27.70 87 HIS A O 1
ATOM 549 N N . ARG A 1 109 ? 23.472 31.679 7.272 1.00 27.26 88 ARG A N 1
ATOM 550 C CA . ARG A 1 109 ? 24.218 30.718 6.455 1.00 28.90 88 ARG A CA 1
ATOM 551 C C . ARG A 1 109 ? 23.419 30.507 5.161 1.00 28.30 88 ARG A C 1
ATOM 552 O O . ARG A 1 109 ? 22.242 30.135 5.196 1.00 27.99 88 ARG A O 1
ATOM 560 N N . VAL A 1 110 ? 24.058 30.778 4.036 1.00 28.15 89 VAL A N 1
ATOM 561 C CA . VAL A 1 110 ? 23.360 31.023 2.773 1.00 27.21 89 VAL A CA 1
ATOM 562 C C . VAL A 1 110 ? 23.771 30.007 1.742 1.00 28.58 89 VAL A C 1
ATOM 563 O O . VAL A 1 110 ? 24.977 29.832 1.494 1.00 28.32 89 VAL A O 1
ATOM 567 N N . ALA A 1 111 ? 22.782 29.330 1.139 1.00 27.51 90 ALA A N 1
ATOM 568 C CA . ALA A 1 111 ? 23.055 28.423 0.036 1.00 28.53 90 ALA A CA 1
ATOM 569 C C . ALA A 1 111 ? 22.478 28.966 -1.262 1.00 29.18 90 ALA A C 1
ATOM 570 O O . ALA A 1 111 ? 21.412 29.568 -1.266 1.00 28.11 90 ALA A O 1
ATOM 572 N N . VAL A 1 112 ? 23.205 28.753 -2.357 1.00 29.90 91 VAL A N 1
ATOM 573 C CA . VAL A 1 112 ? 22.773 29.155 -3.689 1.00 31.15 91 VAL A CA 1
ATOM 574 C C . VAL A 1 112 ? 22.693 27.942 -4.623 1.00 32.84 91 VAL A C 1
ATOM 575 O O . VAL A 1 112 ? 23.679 27.216 -4.810 1.00 34.73 91 VAL A O 1
ATOM 579 N N . LEU A 1 113 ? 21.509 27.723 -5.188 1.00 33.10 92 LEU A N 1
ATOM 580 C CA . LEU A 1 113 ? 21.276 26.649 -6.139 1.00 35.89 92 LEU A CA 1
ATOM 581 C C . LEU A 1 113 ? 20.799 27.223 -7.463 1.00 37.32 92 LEU A C 1
ATOM 582 O O . LEU A 1 113 ? 20.194 28.294 -7.513 1.00 35.67 92 LEU A O 1
ATOM 587 N N . ALA A 1 114 ? 21.065 26.509 -8.546 1.00 39.41 93 ALA A N 1
ATOM 588 C CA . ALA A 1 114 ? 20.586 26.947 -9.849 1.00 41.51 93 ALA A CA 1
ATOM 589 C C . ALA A 1 114 ? 19.770 25.834 -10.532 1.00 43.00 93 ALA A C 1
ATOM 590 O O . ALA A 1 114 ? 20.089 24.651 -10.406 1.00 43.27 93 ALA A O 1
ATOM 592 N N . VAL A 1 115 ? 18.682 26.219 -11.191 1.00 43.39 94 VAL A N 1
ATOM 593 C CA . VAL A 1 115 ? 17.805 25.263 -11.865 1.00 44.99 94 VAL A CA 1
ATOM 594 C C . VAL A 1 115 ? 17.791 25.614 -13.344 1.00 46.44 94 VAL A C 1
ATOM 595 O O . VAL A 1 115 ? 17.071 26.523 -13.764 1.00 46.22 94 VAL A O 1
ATOM 599 N N . ASP A 1 116 ? 18.581 24.885 -14.125 1.00 48.96 95 ASP A N 1
ATOM 600 C CA . ASP A 1 116 ? 18.779 25.200 -15.534 1.00 50.78 95 ASP A CA 1
ATOM 601 C C . ASP A 1 116 ? 18.465 24.007 -16.433 1.00 52.51 95 ASP A C 1
ATOM 602 O O . ASP A 1 116 ? 19.374 23.273 -16.806 1.00 54.37 95 ASP A O 1
ATOM 604 N N . MET A 1 133 ? 30.148 34.329 -8.979 1.00 67.14 112 MET A N 1
ATOM 605 C CA . MET A 1 133 ? 29.957 34.537 -7.543 1.00 66.34 112 MET A CA 1
ATOM 606 C C . MET A 1 133 ? 31.192 34.120 -6.734 1.00 66.72 112 MET A C 1
ATOM 607 O O . MET A 1 133 ? 31.111 33.246 -5.855 1.00 66.59 112 MET A O 1
ATOM 612 N N . ALA A 1 134 ? 32.321 34.770 -7.023 1.00 66.75 113 ALA A N 1
ATOM 613 C CA . ALA A 1 134 ? 33.612 34.413 -6.428 1.00 66.54 113 ALA A CA 1
ATOM 614 C C . ALA A 1 134 ? 33.807 34.931 -4.998 1.00 65.19 113 ALA A C 1
ATOM 615 O O . ALA A 1 134 ? 34.336 34.208 -4.145 1.00 65.59 113 ALA A O 1
ATOM 617 N N . ARG A 1 135 ? 33.394 36.171 -4.737 1.00 63.09 114 ARG A N 1
ATOM 618 C CA . ARG A 1 135 ? 33.481 36.736 -3.386 1.00 61.49 114 ARG A CA 1
ATOM 619 C C . ARG A 1 135 ? 32.672 35.892 -2.395 1.00 59.70 114 ARG A C 1
ATOM 620 O O . ARG A 1 135 ? 33.106 35.658 -1.261 1.00 59.57 114 ARG A O 1
ATOM 622 N N . LEU A 1 136 ? 31.513 35.417 -2.851 1.00 57.54 115 LEU A N 1
ATOM 623 C CA . LEU A 1 136 ? 30.623 34.590 -2.036 1.00 55.44 115 LEU A CA 1
ATOM 624 C C . LEU A 1 136 ? 31.157 33.175 -1.786 1.00 55.79 115 LEU A C 1
ATOM 625 O O . LEU A 1 136 ? 31.161 32.714 -0.648 1.00 55.83 115 LEU A O 1
ATOM 630 N N . ALA A 1 137 ? 31.605 32.493 -2.843 1.00 56.15 116 ALA A N 1
ATOM 631 C CA . ALA A 1 137 ? 32.104 31.107 -2.741 1.00 56.60 116 ALA A CA 1
ATOM 632 C C . ALA A 1 137 ? 33.246 30.922 -1.739 1.00 56.56 116 ALA A C 1
ATOM 633 O O . ALA A 1 137 ? 33.416 29.837 -1.186 1.00 57.45 116 ALA A O 1
ATOM 635 N N . VAL A 1 138 ? 34.003 31.992 -1.504 1.00 55.70 117 VAL A N 1
ATOM 636 C CA . VAL A 1 138 ? 35.125 32.010 -0.557 1.00 55.30 117 VAL A CA 1
ATOM 637 C C . VAL A 1 138 ? 34.674 31.722 0.883 1.00 53.50 117 VAL A C 1
ATOM 638 O O . VAL A 1 138 ? 35.393 31.089 1.668 1.00 53.59 117 VAL A O 1
ATOM 642 N N . HIS A 1 139 ? 33.477 32.189 1.220 1.00 50.23 118 HIS A N 1
ATOM 643 C CA . HIS A 1 139 ? 33.060 32.253 2.614 1.00 47.87 118 HIS A CA 1
ATOM 644 C C . HIS A 1 139 ? 32.574 30.920 3.171 1.00 47.48 118 HIS A C 1
ATOM 645 O O . HIS A 1 139 ? 31.797 30.244 2.515 1.00 47.36 118 HIS A O 1
ATOM 652 N N . PRO A 1 140 ? 33.024 30.539 4.390 1.00 47.62 119 PRO A N 1
ATOM 653 C CA . PRO A 1 140 ? 32.590 29.266 5.017 1.00 47.27 119 PRO A CA 1
ATOM 654 C C . PRO A 1 140 ? 31.085 29.158 5.331 1.00 45.82 119 PRO A C 1
ATOM 655 O O . PRO A 1 140 ? 30.568 28.040 5.435 1.00 45.12 119 PRO A O 1
ATOM 659 N N . ASN A 1 141 ? 30.399 30.296 5.484 1.00 43.91 120 ASN A N 1
ATOM 660 C CA . ASN A 1 141 ? 28.950 30.296 5.759 1.00 42.55 120 ASN A CA 1
ATOM 661 C C . ASN A 1 141 ? 28.073 30.386 4.501 1.00 41.25 120 ASN A C 1
ATOM 662 O O . ASN A 1 141 ? 26.850 30.578 4.608 1.00 40.17 120 ASN A O 1
ATOM 667 N N . ALA A 1 142 ? 28.704 30.279 3.328 1.00 40.59 121 ALA A N 1
ATOM 668 C CA . ALA A 1 142 ? 28.003 30.114 2.048 1.00 40.52 121 ALA A CA 1
ATOM 669 C C . ALA A 1 142 ? 28.253 28.718 1.470 1.00 41.64 121 ALA A C 1
ATOM 670 O O . ALA A 1 142 ? 29.284 28.091 1.744 1.00 41.78 121 ALA A O 1
ATOM 672 N N . TYR A 1 143 ? 27.286 28.239 0.701 1.00 41.22 122 TYR A N 1
ATOM 673 C CA . TYR A 1 143 ? 27.440 27.051 -0.120 1.00 43.28 122 TYR A CA 1
ATOM 674 C C . TYR A 1 143 ? 26.828 27.318 -1.486 1.00 43.60 122 TYR A C 1
ATOM 675 O O . TYR A 1 143 ? 25.651 27.693 -1.585 1.00 41.81 122 TYR A O 1
ATOM 684 N N . ILE A 1 144 ? 27.627 27.145 -2.533 1.00 45.14 123 ILE A N 1
ATOM 685 C CA . ILE A 1 144 ? 27.159 27.348 -3.901 1.00 47.33 123 ILE A CA 1
ATOM 686 C C . ILE A 1 144 ? 27.255 26.060 -4.722 1.00 49.59 123 ILE A C 1
ATOM 687 O O . ILE A 1 144 ? 28.308 25.444 -4.767 1.00 50.20 123 ILE A O 1
ATOM 692 N N . ARG A 1 145 ? 26.161 25.676 -5.374 1.00 51.50 124 ARG A N 1
ATOM 693 C CA . ARG A 1 145 ? 26.117 24.451 -6.188 1.00 55.13 124 ARG A CA 1
ATOM 694 C C . ARG A 1 145 ? 25.560 24.669 -7.603 1.00 57.42 124 ARG A C 1
ATOM 695 O O . ARG A 1 145 ? 24.476 25.255 -7.767 1.00 57.14 124 ARG A O 1
ATOM 697 N N . PRO A 1 146 ? 26.285 24.175 -8.635 1.00 60.58 125 PRO A N 1
ATOM 698 C CA . PRO A 1 146 ? 25.819 24.280 -10.022 1.00 62.31 125 PRO A CA 1
ATOM 699 C C . PRO A 1 146 ? 24.553 23.449 -10.244 1.00 63.44 125 PRO A C 1
ATOM 700 O O . PRO A 1 146 ? 24.235 22.575 -9.423 1.00 63.67 125 PRO A O 1
ATOM 704 N N . SER A 1 147 ? 23.841 23.720 -11.336 1.00 64.69 126 SER A N 1
ATOM 705 C CA . SER A 1 147 ? 22.636 22.962 -11.672 1.00 65.79 126 SER A CA 1
ATOM 706 C C . SER A 1 147 ? 22.981 21.505 -12.023 1.00 67.78 126 SER A C 1
ATOM 707 O O . SER A 1 147 ? 23.940 21.258 -12.763 1.00 69.50 126 SER A O 1
ATOM 710 N N . PRO A 1 148 ? 22.206 20.537 -11.484 1.00 68.22 127 PRO A N 1
ATOM 711 C CA . PRO A 1 148 ? 22.368 19.128 -11.843 1.00 69.59 127 PRO A CA 1
ATOM 712 C C . PRO A 1 148 ? 22.047 18.894 -13.318 1.00 70.65 127 PRO A C 1
ATOM 713 O O . PRO A 1 148 ? 21.362 19.715 -13.931 1.00 70.03 127 PRO A O 1
ATOM 717 N N . GLY A 1 151 ? 19.590 16.252 -16.138 1.00 70.03 130 GLY A N 1
ATOM 718 C CA . GLY A 1 151 ? 18.751 15.739 -17.219 1.00 71.01 130 GLY A CA 1
ATOM 719 C C . GLY A 1 151 ? 17.553 16.628 -17.504 1.00 70.00 130 GLY A C 1
ATOM 720 O O . GLY A 1 151 ? 17.701 17.825 -17.764 1.00 69.93 130 GLY A O 1
ATOM 721 N N . THR A 1 152 ? 16.361 16.037 -17.441 1.00 69.46 131 THR A N 1
ATOM 722 C CA . THR A 1 152 ? 15.097 16.737 -17.713 1.00 68.08 131 THR A CA 1
ATOM 723 C C . THR A 1 152 ? 14.751 17.787 -16.640 1.00 65.77 131 THR A C 1
ATOM 724 O O . THR A 1 152 ? 15.436 17.880 -15.620 1.00 64.73 131 THR A O 1
ATOM 728 N N . LEU A 1 153 ? 13.690 18.566 -16.873 1.00 64.31 132 LEU A N 1
ATOM 729 C CA . LEU A 1 153 ? 13.220 19.528 -15.868 1.00 62.23 132 LEU A CA 1
ATOM 730 C C . LEU A 1 153 ? 12.706 18.805 -14.621 1.00 61.03 132 LEU A C 1
ATOM 731 O O . LEU A 1 153 ? 13.076 19.163 -13.505 1.00 60.08 132 LEU A O 1
ATOM 736 N N . GLY A 1 154 ? 11.885 17.772 -14.822 1.00 60.98 133 GLY A N 1
ATOM 737 C CA . GLY A 1 154 ? 11.395 16.924 -13.726 1.00 59.31 133 GLY A CA 1
ATOM 738 C C . GLY A 1 154 ? 12.525 16.423 -12.851 1.00 58.44 133 GLY A C 1
ATOM 739 O O . GLY A 1 154 ? 12.415 16.393 -11.620 1.00 56.97 133 GLY A O 1
ATOM 740 N N . GLY A 1 155 ? 13.621 16.053 -13.513 1.00 58.71 134 GLY A N 1
ATOM 741 C CA . GLY A 1 155 ? 14.813 15.514 -12.873 1.00 57.83 134 GLY A CA 1
ATOM 742 C C . GLY A 1 155 ? 15.609 16.553 -12.106 1.00 55.91 134 GLY A C 1
ATOM 743 O O . GLY A 1 155 ? 16.012 16.301 -10.974 1.00 54.89 134 GLY A O 1
ATOM 744 N N . VAL A 1 156 ? 15.861 17.705 -12.730 1.00 54.54 135 VAL A N 1
ATOM 745 C CA . VAL A 1 156 ? 16.565 18.791 -12.042 1.00 53.14 135 VAL A CA 1
ATOM 746 C C . VAL A 1 156 ? 15.701 19.347 -10.896 1.00 50.31 135 VAL A C 1
ATOM 747 O O . VAL A 1 156 ? 16.219 19.637 -9.826 1.00 50.15 135 VAL A O 1
ATOM 751 N N . THR A 1 157 ? 14.392 19.450 -11.126 1.00 48.74 136 THR A N 1
ATOM 752 C CA . THR A 1 157 ? 13.429 19.870 -10.096 1.00 46.45 136 THR A CA 1
ATOM 753 C C . THR A 1 157 ? 13.482 18.935 -8.884 1.00 45.40 136 THR A C 1
ATOM 754 O O . THR A 1 157 ? 13.606 19.391 -7.747 1.00 43.14 136 THR A O 1
ATOM 758 N N . ARG A 1 158 ? 13.425 17.619 -9.133 1.00 44.97 137 ARG A N 1
ATOM 759 C CA . ARG A 1 158 ? 13.458 16.652 -8.049 1.00 44.36 137 ARG A CA 1
ATOM 760 C C . ARG A 1 158 ? 14.765 16.755 -7.263 1.00 43.24 137 ARG A C 1
ATOM 761 O O . ARG A 1 158 ? 14.751 16.784 -6.033 1.00 43.04 137 ARG A O 1
ATOM 769 N N . ALA A 1 159 ? 15.892 16.830 -7.969 1.00 42.68 138 ALA A N 1
ATOM 770 C CA . ALA A 1 159 ? 17.197 16.879 -7.309 1.00 41.63 138 ALA A CA 1
ATOM 771 C C . ALA A 1 159 ? 17.376 18.161 -6.478 1.00 39.72 138 ALA A C 1
ATOM 772 O O . ALA A 1 159 ? 17.964 18.139 -5.400 1.00 39.21 138 ALA A O 1
ATOM 774 N N . THR A 1 160 ? 16.883 19.268 -7.010 1.00 38.12 139 THR A N 1
ATOM 775 C CA . THR A 1 160 ? 16.930 20.555 -6.311 1.00 35.67 139 THR A CA 1
ATOM 776 C C . THR A 1 160 ? 16.070 20.545 -5.047 1.00 34.29 139 THR A C 1
ATOM 777 O O . THR A 1 160 ? 16.539 20.968 -3.990 1.00 33.65 139 THR A O 1
ATOM 781 N N . ARG A 1 161 ? 14.831 20.062 -5.159 1.00 34.38 140 ARG A N 1
ATOM 782 C CA . ARG A 1 161 ? 13.913 19.981 -4.011 1.00 34.71 140 ARG A CA 1
ATOM 783 C C . ARG A 1 161 ? 14.479 19.125 -2.884 1.00 35.11 140 ARG A C 1
ATOM 784 O O . ARG A 1 161 ? 14.391 19.485 -1.710 1.00 34.36 140 ARG A O 1
ATOM 792 N N . GLU A 1 162 ? 15.067 17.991 -3.242 1.00 36.36 141 GLU A N 1
ATOM 793 C CA . GLU A 1 162 ? 15.695 17.115 -2.249 1.00 36.79 141 GLU A CA 1
ATOM 794 C C . GLU A 1 162 ? 16.967 17.736 -1.629 1.00 37.02 141 GLU A C 1
ATOM 795 O O . GLU A 1 162 ? 17.211 17.601 -0.429 1.00 36.04 141 GLU A O 1
ATOM 801 N N . THR A 1 163 ? 17.763 18.419 -2.446 1.00 37.29 142 THR A N 1
ATOM 802 C CA . THR A 1 163 ? 18.939 19.134 -1.950 1.00 38.04 142 THR A CA 1
ATOM 803 C C . THR A 1 163 ? 18.569 20.236 -0.940 1.00 36.88 142 THR A C 1
ATOM 804 O O . THR A 1 163 ? 19.306 20.463 -0.006 1.00 37.37 142 THR A O 1
ATOM 808 N N . VAL A 1 164 ? 17.431 20.908 -1.144 1.00 36.03 143 VAL A N 1
ATOM 809 C CA . VAL A 1 164 ? 16.947 21.906 -0.181 1.00 35.31 143 VAL A CA 1
ATOM 810 C C . VAL A 1 164 ? 16.771 21.273 1.209 1.00 35.68 143 VAL A C 1
ATOM 811 O O . VAL A 1 164 ? 17.210 21.828 2.212 1.00 34.79 143 VAL A O 1
ATOM 815 N N . VAL A 1 165 ? 16.135 20.103 1.254 1.00 36.12 144 VAL A N 1
ATOM 816 C CA . VAL A 1 165 ? 15.927 19.427 2.515 1.00 36.19 144 VAL A CA 1
ATOM 817 C C . VAL A 1 165 ? 17.284 19.217 3.210 1.00 36.44 144 VAL A C 1
ATOM 818 O O . VAL A 1 165 ? 17.418 19.488 4.404 1.00 36.00 144 VAL A O 1
ATOM 822 N N . LEU A 1 166 ? 18.283 18.744 2.455 1.00 37.64 145 LEU A N 1
ATOM 823 C CA . LEU A 1 166 ? 19.621 18.489 3.004 1.00 38.38 145 LEU A CA 1
ATOM 824 C C . LEU A 1 166 ? 20.286 19.758 3.534 1.00 37.79 145 LEU A C 1
ATOM 825 O O . LEU A 1 166 ? 20.856 19.762 4.623 1.00 37.77 145 LEU A O 1
ATOM 830 N N . LEU A 1 167 ? 20.236 20.827 2.750 1.00 36.55 146 LEU A N 1
ATOM 831 C CA . LEU A 1 167 ? 20.838 22.107 3.183 1.00 35.53 146 LEU A CA 1
ATOM 832 C C . LEU A 1 167 ? 20.228 22.619 4.486 1.00 34.41 146 LEU A C 1
ATOM 833 O O . LEU A 1 167 ? 20.950 23.046 5.405 1.00 33.83 146 LEU A O 1
ATOM 838 N N . GLU A 1 168 ? 18.906 22.545 4.592 1.00 33.92 147 GLU A N 1
ATOM 839 C CA . GLU A 1 168 ? 18.218 23.064 5.778 1.00 33.98 147 GLU A CA 1
ATOM 840 C C . GLU A 1 168 ? 18.570 22.236 7.003 1.00 35.51 147 GLU A C 1
ATOM 841 O O . GLU A 1 168 ? 18.856 22.774 8.089 1.00 34.71 147 GLU A O 1
ATOM 847 N N . ALA A 1 169 ? 18.610 20.921 6.802 1.00 35.86 148 ALA A N 1
ATOM 848 C CA . ALA A 1 169 ? 19.084 20.009 7.854 1.00 37.95 148 ALA A CA 1
ATOM 849 C C . ALA A 1 169 ? 20.519 20.323 8.281 1.00 38.46 148 ALA A C 1
ATOM 850 O O . ALA A 1 169 ? 20.840 20.247 9.473 1.00 40.05 148 ALA A O 1
ATOM 852 N N . ALA A 1 170 ? 21.374 20.666 7.310 1.00 38.57 149 ALA A N 1
ATOM 853 C CA . ALA A 1 170 ? 22.763 21.087 7.578 1.00 38.56 149 ALA A CA 1
ATOM 854 C C . ALA A 1 170 ? 22.921 22.472 8.230 1.00 38.15 149 ALA A C 1
ATOM 855 O O . ALA A 1 170 ? 24.048 22.912 8.519 1.00 38.86 149 ALA A O 1
ATOM 857 N N . GLY A 1 171 ? 21.810 23.153 8.488 1.00 36.79 150 GLY A N 1
ATOM 858 C CA . GLY A 1 171 ? 21.875 24.441 9.208 1.00 35.92 150 GLY A CA 1
ATOM 859 C C . GLY A 1 171 ? 21.836 25.708 8.351 1.00 34.57 150 GLY A C 1
ATOM 860 O O . GLY A 1 171 ? 22.018 26.816 8.868 1.00 34.32 150 GLY A O 1
ATOM 861 N N . PHE A 1 172 ? 21.592 25.564 7.049 1.00 33.44 151 PHE A N 1
ATOM 862 C CA . PHE A 1 172 ? 21.461 26.740 6.175 1.00 32.03 151 PHE A CA 1
ATOM 863 C C . PHE A 1 172 ? 20.088 27.349 6.391 1.00 31.24 151 PHE A C 1
ATOM 864 O O . PHE A 1 172 ? 19.078 26.631 6.321 1.00 33.21 151 PHE A O 1
ATOM 872 N N . ASP A 1 173 ? 20.029 28.657 6.644 1.00 29.46 152 ASP A N 1
ATOM 873 C CA . ASP A 1 173 ? 18.751 29.297 6.947 1.00 27.78 152 ASP A CA 1
ATOM 874 C C . ASP A 1 173 ? 18.236 30.212 5.828 1.00 25.33 152 ASP A C 1
ATOM 875 O O . ASP A 1 173 ? 17.137 30.737 5.918 1.00 23.44 152 ASP A O 1
ATOM 880 N N . VAL A 1 174 ? 19.015 30.363 4.764 1.00 23.44 153 VAL A N 1
ATOM 881 C CA . VAL A 1 174 ? 18.522 31.076 3.573 1.00 23.55 153 VAL A CA 1
ATOM 882 C C . VAL A 1 174 ? 18.899 30.271 2.357 1.00 23.70 153 VAL A C 1
ATOM 883 O O . VAL A 1 174 ? 20.070 29.870 2.204 1.00 26.00 153 VAL A O 1
ATOM 887 N N . ILE A 1 175 ? 17.925 29.997 1.498 1.00 22.72 154 ILE A N 1
ATOM 888 C CA . ILE A 1 175 ? 18.206 29.224 0.304 1.00 24.27 154 ILE A CA 1
ATOM 889 C C . ILE A 1 175 ? 17.762 30.060 -0.880 1.00 23.17 154 ILE A C 1
ATOM 890 O O . ILE A 1 175 ? 16.584 30.377 -0.994 1.00 22.77 154 ILE A O 1
ATOM 895 N N . LEU A 1 176 ? 18.722 30.425 -1.733 1.00 23.29 155 LEU A N 1
ATOM 896 C CA . LEU A 1 176 ? 18.456 31.226 -2.938 1.00 23.78 155 LEU A CA 1
ATOM 897 C C . LEU A 1 176 ? 18.500 30.305 -4.133 1.00 24.94 155 LEU A C 1
ATOM 898 O O . LEU A 1 176 ? 19.471 29.548 -4.297 1.00 27.05 155 LEU A O 1
ATOM 903 N N . ILE A 1 177 ? 17.432 30.296 -4.931 1.00 24.77 156 ILE A N 1
ATOM 904 C CA . ILE A 1 177 ? 17.359 29.381 -6.060 1.00 27.00 156 ILE A CA 1
ATOM 905 C C . ILE A 1 177 ? 17.183 30.202 -7.324 1.00 28.32 156 ILE A C 1
ATOM 906 O O . ILE A 1 177 ? 16.184 30.887 -7.457 1.00 27.27 156 ILE A O 1
ATOM 911 N N . GLU A 1 178 ? 18.192 30.167 -8.198 1.00 29.94 157 GLU A N 1
ATOM 912 C CA . GLU A 1 178 ? 18.244 30.988 -9.414 1.00 32.89 157 GLU A CA 1
ATOM 913 C C . GLU A 1 178 ? 17.723 30.158 -10.603 1.00 35.07 157 GLU A C 1
ATOM 914 O O . GLU A 1 178 ? 18.066 28.982 -10.734 1.00 34.19 157 GLU A O 1
ATOM 920 N N . THR A 1 179 ? 16.896 30.753 -11.462 1.00 37.38 158 THR A N 1
ATOM 921 C CA . THR A 1 179 ? 16.522 30.074 -12.690 1.00 42.26 158 THR A CA 1
ATOM 922 C C . THR A 1 179 ? 17.662 30.279 -13.676 1.00 46.11 158 THR A C 1
ATOM 923 O O . THR A 1 179 ? 18.654 30.965 -13.379 1.00 47.52 158 THR A O 1
ATOM 927 N N . VAL A 1 180 ? 17.554 29.673 -14.844 1.00 50.00 159 VAL A N 1
ATOM 928 C CA . VAL A 1 180 ? 18.501 30.006 -15.901 1.00 53.38 159 VAL A CA 1
ATOM 929 C C . VAL A 1 180 ? 17.697 30.646 -17.019 1.00 54.97 159 VAL A C 1
ATOM 930 O O . VAL A 1 180 ? 17.890 30.343 -18.193 1.00 56.64 159 VAL A O 1
ATOM 932 N N . GLY A 1 181 ? 16.786 31.548 -16.635 1.00 55.28 160 GLY A N 1
ATOM 933 C CA . GLY A 1 181 ? 15.723 31.952 -17.549 1.00 56.33 160 GLY A CA 1
ATOM 934 C C . GLY A 1 181 ? 14.814 30.758 -17.793 1.00 57.23 160 GLY A C 1
ATOM 935 O O . GLY A 1 181 ? 14.447 30.042 -16.849 1.00 56.13 160 GLY A O 1
ATOM 936 N N . VAL A 1 182 ? 14.518 30.492 -19.068 1.00 59.05 161 VAL A N 1
ATOM 937 C CA . VAL A 1 182 ? 13.331 29.709 -19.426 1.00 59.42 161 VAL A CA 1
ATOM 938 C C . VAL A 1 182 ? 13.448 28.162 -19.547 1.00 60.09 161 VAL A C 1
ATOM 939 O O . VAL A 1 182 ? 14.469 27.600 -19.986 1.00 61.55 161 VAL A O 1
ATOM 943 N N . GLY A 1 183 ? 12.385 27.515 -19.068 1.00 58.66 162 GLY A N 1
ATOM 944 C CA . GLY A 1 183 ? 11.861 26.238 -19.564 1.00 58.16 162 GLY A CA 1
ATOM 945 C C . GLY A 1 183 ? 10.392 26.443 -19.208 1.00 55.83 162 GLY A C 1
ATOM 946 O O . GLY A 1 183 ? 9.825 27.493 -19.519 1.00 55.22 162 GLY A O 1
ATOM 947 N N . GLN A 1 184 ? 9.787 25.463 -18.534 1.00 53.97 163 GLN A N 1
ATOM 948 C CA . GLN A 1 184 ? 8.782 25.778 -17.505 1.00 51.06 163 GLN A CA 1
ATOM 949 C C . GLN A 1 184 ? 9.545 25.937 -16.173 1.00 47.65 163 GLN A C 1
ATOM 950 O O . GLN A 1 184 ? 9.012 25.687 -15.081 1.00 45.40 163 GLN A O 1
ATOM 956 N N . SER A 1 185 ? 10.810 26.343 -16.296 1.00 45.31 164 SER A N 1
ATOM 957 C CA . SER A 1 185 ? 11.706 26.477 -15.155 1.00 42.42 164 SER A CA 1
ATOM 958 C C . SER A 1 185 ? 11.226 27.497 -14.113 1.00 38.52 164 SER A C 1
ATOM 959 O O . SER A 1 185 ? 11.389 27.275 -12.925 1.00 37.05 164 SER A O 1
ATOM 962 N N . GLU A 1 186 ? 10.643 28.602 -14.558 1.00 35.54 165 GLU A N 1
ATOM 963 C CA . GLU A 1 186 ? 10.156 29.624 -13.618 1.00 33.79 165 GLU A CA 1
ATOM 964 C C . GLU A 1 186 ? 9.070 29.057 -12.713 1.00 31.65 165 GLU A C 1
ATOM 965 O O . GLU A 1 186 ? 9.089 29.265 -11.507 1.00 28.79 165 GLU A O 1
ATOM 971 N N . VAL A 1 187 ? 8.131 28.316 -13.300 1.00 29.86 166 VAL A N 1
ATOM 972 C CA . VAL A 1 187 ? 7.022 27.746 -12.521 1.00 29.81 166 VAL A CA 1
ATOM 973 C C . VAL A 1 187 ? 7.571 26.741 -11.519 1.00 29.60 166 VAL A C 1
ATOM 974 O O . VAL A 1 187 ? 7.147 26.709 -10.349 1.00 29.15 166 VAL A O 1
ATOM 978 N N . ALA A 1 188 ? 8.529 25.932 -11.974 1.00 29.72 167 ALA A N 1
ATOM 979 C CA . ALA A 1 188 ? 9.124 24.891 -11.125 1.00 30.17 167 ALA A CA 1
ATOM 980 C C . ALA A 1 188 ? 9.767 25.513 -9.891 1.00 28.3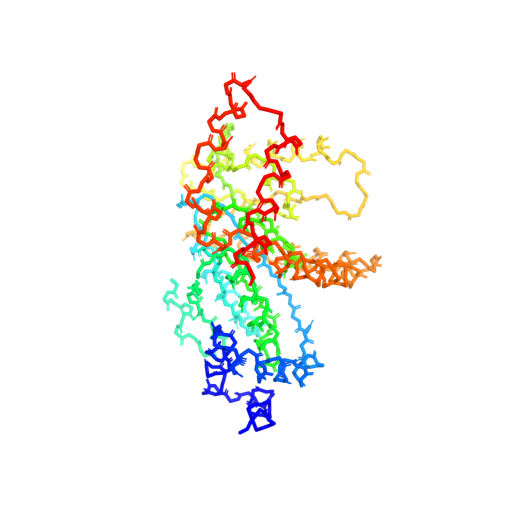0 167 ALA A C 1
ATOM 981 O O . ALA A 1 188 ? 9.550 25.067 -8.758 1.00 27.81 167 ALA A O 1
ATOM 983 N N . VAL A 1 189 ? 10.580 26.533 -10.115 1.00 26.64 168 VAL A N 1
ATOM 984 C CA . VAL A 1 189 ? 11.211 27.245 -8.984 1.00 25.66 168 VAL A CA 1
ATOM 985 C C . VAL A 1 189 ? 10.165 27.953 -8.084 1.00 25.41 168 VAL A C 1
ATOM 986 O O . VAL A 1 189 ? 10.235 27.839 -6.863 1.00 24.76 168 VAL A O 1
ATOM 990 N N . ALA A 1 190 ? 9.175 28.636 -8.674 1.00 25.44 169 ALA A N 1
ATOM 991 C CA . ALA A 1 190 ? 8.135 29.327 -7.869 1.00 26.23 169 ALA A CA 1
ATOM 992 C C . ALA A 1 190 ? 7.394 28.351 -6.933 1.00 26.86 169 ALA A C 1
ATOM 993 O O . ALA A 1 190 ? 7.074 28.684 -5.800 1.00 25.85 169 ALA A O 1
ATOM 995 N N . ASN A 1 191 ? 7.216 27.114 -7.396 1.00 27.61 170 ASN A N 1
ATOM 996 C CA . ASN A 1 191 ? 6.527 26.075 -6.646 1.00 29.26 170 ASN A CA 1
ATOM 997 C C . ASN A 1 191 ? 7.398 25.398 -5.561 1.00 28.91 170 ASN A C 1
ATOM 998 O O . ASN A 1 191 ? 6.918 24.508 -4.862 1.00 30.04 170 ASN A O 1
ATOM 1003 N N . MET A 1 192 ? 8.670 25.757 -5.463 1.00 27.25 171 MET A N 1
ATOM 1004 C CA . MET A 1 192 ? 9.501 25.225 -4.386 1.00 27.25 171 MET A CA 1
ATOM 1005 C C . MET A 1 192 ? 10.075 26.275 -3.445 1.00 26.17 171 MET A C 1
ATOM 1006 O O . MET A 1 192 ? 10.920 25.953 -2.603 1.00 26.26 171 MET A O 1
ATOM 1011 N N . VAL A 1 193 ? 9.626 27.525 -3.586 1.00 24.10 172 VAL A N 1
ATOM 1012 C CA . VAL A 1 193 ? 10.131 28.607 -2.736 1.00 22.36 172 VAL A CA 1
ATOM 1013 C C . VAL A 1 193 ? 9.003 29.324 -1.984 1.00 21.57 172 VAL A C 1
ATOM 1014 O O . VAL A 1 193 ? 7.824 29.199 -2.308 1.00 21.99 172 VAL A O 1
ATOM 1018 N N . ASP A 1 194 ? 9.387 30.097 -0.982 1.00 20.69 173 ASP A N 1
ATOM 1019 C CA . ASP A 1 194 ? 8.416 30.908 -0.202 1.00 20.39 173 ASP A CA 1
ATOM 1020 C C . ASP A 1 194 ? 8.145 32.276 -0.846 1.00 19.37 173 ASP A C 1
ATOM 1021 O O . ASP A 1 194 ? 7.029 32.801 -0.758 1.00 19.34 173 ASP A O 1
ATOM 1026 N N . THR A 1 195 ? 9.179 32.833 -1.480 1.00 19.24 174 THR A N 1
ATOM 1027 C CA . THR A 1 195 ? 9.145 34.196 -2.057 1.00 19.03 174 THR A CA 1
ATOM 1028 C C . THR A 1 195 ? 9.848 34.141 -3.394 1.00 19.05 174 THR A C 1
ATOM 1029 O O . THR A 1 195 ? 11.030 33.779 -3.455 1.00 19.12 174 THR A O 1
ATOM 1033 N N . PHE A 1 196 ? 9.148 34.550 -4.447 1.00 19.01 175 PHE A N 1
ATOM 1034 C CA . PHE A 1 196 ? 9.684 34.485 -5.814 1.00 19.05 175 PHE A CA 1
ATOM 1035 C C . PHE A 1 196 ? 9.959 35.921 -6.280 1.00 18.90 175 PHE A C 1
ATOM 1036 O O . PHE A 1 196 ? 9.061 36.752 -6.293 1.00 18.80 175 PHE A O 1
ATOM 1044 N N . VAL A 1 197 ? 11.198 36.203 -6.696 1.00 19.05 176 VAL A N 1
ATOM 1045 C CA . VAL A 1 197 ? 11.602 37.569 -7.019 1.00 18.85 176 VAL A CA 1
ATOM 1046 C C . VAL A 1 197 ? 11.923 37.622 -8.511 1.00 20.30 176 VAL A C 1
ATOM 1047 O O . VAL A 1 197 ? 12.749 36.828 -9.026 1.00 19.59 176 VAL A O 1
ATOM 1051 N N . LEU A 1 198 ? 11.247 38.542 -9.206 1.00 18.88 177 LEU A N 1
ATOM 1052 C CA . LEU A 1 198 ? 11.552 38.799 -10.618 1.00 19.96 177 LEU A CA 1
ATOM 1053 C C . LEU A 1 198 ? 12.384 40.056 -10.819 1.00 19.83 177 LEU A C 1
ATOM 1054 O O . LEU A 1 198 ? 11.958 41.161 -10.419 1.00 20.04 177 LEU A O 1
ATOM 1059 N N . LEU A 1 199 ? 13.572 39.928 -11.447 1.00 20.17 178 LEU A N 1
ATOM 1060 C CA . LEU A 1 199 ? 14.357 41.104 -11.803 1.00 20.99 178 LEU A CA 1
ATOM 1061 C C . LEU A 1 199 ? 14.024 41.491 -13.247 1.00 22.44 178 LEU A C 1
ATOM 1062 O O . LEU A 1 199 ? 13.873 40.625 -14.101 1.00 22.50 178 LEU A O 1
ATOM 1067 N N . THR A 1 200 ? 13.924 42.796 -13.486 1.00 23.12 179 THR A N 1
ATOM 1068 C CA . THR A 1 200 ? 13.524 43.353 -14.789 1.00 24.15 179 THR A CA 1
ATOM 1069 C C . THR A 1 200 ? 14.466 44.525 -15.083 1.00 25.99 179 THR A C 1
ATOM 1070 O O . THR A 1 200 ? 15.339 44.874 -14.248 1.00 24.73 179 THR A O 1
ATOM 1074 N N . LEU A 1 201 ? 14.342 45.112 -16.282 1.00 27.16 180 LEU A N 1
ATOM 1075 C CA . LEU A 1 201 ? 15.253 46.197 -16.673 1.00 27.97 180 LEU A CA 1
ATOM 1076 C C . LEU A 1 201 ? 14.697 47.533 -16.216 1.00 28.10 180 LEU A C 1
ATOM 1077 O O . LEU A 1 201 ? 13.498 47.720 -16.237 1.00 27.73 180 LEU A O 1
ATOM 1082 N N . ALA A 1 202 ? 15.552 48.495 -15.858 1.00 28.57 181 ALA A N 1
ATOM 1083 C CA . ALA A 1 202 ? 15.063 49.823 -15.425 1.00 28.37 181 ALA A CA 1
ATOM 1084 C C . ALA A 1 202 ? 14.867 50.816 -16.585 1.00 29.77 181 ALA A C 1
ATOM 1085 O O . ALA A 1 202 ? 15.408 51.927 -16.557 1.00 30.41 181 ALA A O 1
ATOM 1087 N N . ARG A 1 203 ? 14.080 50.424 -17.594 1.00 29.18 182 ARG A N 1
ATOM 1088 C CA . ARG A 1 203 ? 13.842 51.233 -18.790 1.00 29.13 182 ARG A CA 1
ATOM 1089 C C . ARG A 1 203 ? 12.342 51.359 -18.984 1.00 28.82 182 ARG A C 1
ATOM 1090 O O . ARG A 1 203 ? 11.656 50.339 -18.984 1.00 28.14 182 ARG A O 1
ATOM 1098 N N . THR A 1 204 ? 11.851 52.597 -19.100 1.00 28.71 183 THR A N 1
ATOM 1099 C CA . THR A 1 204 ? 10.424 52.890 -19.268 1.00 29.01 183 THR A CA 1
ATOM 1100 C C . THR A 1 204 ? 9.972 52.241 -20.553 1.00 28.84 183 THR A C 1
ATOM 1101 O O . THR A 1 204 ? 10.626 52.374 -21.586 1.00 28.85 183 THR A O 1
ATOM 1105 N N . GLY A 1 205 ? 8.880 51.490 -20.463 1.00 28.94 184 GLY A N 1
ATOM 1106 C CA . GLY A 1 205 ? 8.349 50.745 -21.611 1.00 27.28 184 GLY A CA 1
ATOM 1107 C C . GLY A 1 205 ? 9.059 49.485 -22.054 1.00 26.68 184 GLY A C 1
ATOM 1108 O O . GLY A 1 205 ? 8.691 48.927 -23.069 1.00 27.59 184 GLY A O 1
ATOM 1109 N N . ASP A 1 206 ? 10.115 49.050 -21.371 1.00 26.38 185 ASP A N 1
ATOM 1110 C CA . ASP A 1 206 ? 10.930 47.931 -21.863 1.00 25.00 185 ASP A CA 1
ATOM 1111 C C . ASP A 1 206 ? 11.393 47.004 -20.718 1.00 25.98 185 ASP A C 1
ATOM 1112 O O . ASP A 1 206 ? 12.345 46.187 -20.850 1.00 26.50 185 ASP A O 1
ATOM 1117 N N . GLN A 1 207 ? 10.714 47.115 -19.585 1.00 22.94 186 GLN A N 1
ATOM 1118 C CA . GLN A 1 207 ? 11.160 46.394 -18.366 1.00 22.49 186 GLN A CA 1
ATOM 1119 C C . GLN A 1 207 ? 11.129 44.878 -18.563 1.00 21.58 186 GLN A C 1
ATOM 1120 O O . GLN A 1 207 ? 12.014 44.157 -18.071 1.00 20.79 186 GLN A O 1
ATOM 1126 N N . LEU A 1 208 ? 10.099 44.397 -19.260 1.00 21.48 187 LEU A N 1
ATOM 1127 C CA . LEU A 1 208 ? 9.839 42.964 -19.391 1.00 22.14 187 LEU A CA 1
ATOM 1128 C C . LEU A 1 208 ? 10.337 42.342 -20.705 1.00 23.92 187 LEU A C 1
ATOM 1129 O O . LEU A 1 208 ? 9.920 41.235 -21.078 1.00 22.97 187 LEU A O 1
ATOM 1134 N N . GLN A 1 209 ? 11.252 43.025 -21.389 1.00 25.27 188 GLN A N 1
ATOM 1135 C CA . GLN A 1 209 ? 11.801 42.479 -22.645 1.00 28.01 188 GLN A CA 1
ATOM 1136 C C . GLN A 1 209 ? 12.338 41.083 -22.409 1.00 27.99 188 GLN A C 1
ATOM 1137 O O . GLN A 1 209 ? 13.172 40.906 -21.509 1.00 28.62 188 GLN A O 1
ATOM 1143 N N . GLY A 1 210 ? 11.934 40.111 -23.233 1.00 27.62 189 GLY A N 1
ATOM 1144 C CA . GLY A 1 210 ? 12.534 38.775 -23.172 1.00 28.87 189 GLY A CA 1
ATOM 1145 C C . GLY A 1 210 ? 11.937 37.814 -22.142 1.00 30.84 189 GLY A C 1
ATOM 1146 O O . GLY A 1 210 ? 12.296 36.644 -22.096 1.00 30.89 189 GLY A O 1
ATOM 1147 N N . ILE A 1 211 ? 11.025 38.311 -21.316 1.00 30.70 190 ILE A N 1
ATOM 1148 C CA . ILE A 1 211 ? 10.401 37.478 -20.288 1.00 31.94 190 ILE A CA 1
ATOM 1149 C C . ILE A 1 211 ? 9.244 36.685 -20.903 1.00 31.43 190 ILE A C 1
ATOM 1150 O O . ILE A 1 211 ? 8.486 37.239 -21.656 1.00 33.21 190 ILE A O 1
ATOM 1155 N N . LYS A 1 212 ? 9.121 35.411 -20.570 1.00 32.66 191 LYS A N 1
ATOM 1156 C CA . LYS A 1 212 ? 7.974 34.592 -20.986 1.00 33.31 191 LYS A CA 1
ATOM 1157 C C . LYS A 1 212 ? 6.694 35.171 -20.411 1.00 33.30 191 LYS A C 1
ATOM 1158 O O . LYS A 1 212 ? 6.615 35.490 -19.208 1.00 30.51 191 LYS A O 1
ATOM 1160 N N . LYS A 1 213 ? 5.665 35.356 -21.234 1.00 31.83 192 LYS A N 1
ATOM 1161 C CA . LYS A 1 213 ? 4.510 36.016 -20.661 1.00 32.28 192 LYS A CA 1
ATOM 1162 C C . LYS A 1 213 ? 3.833 35.113 -19.616 1.00 31.20 192 LYS A C 1
ATOM 1163 O O . LYS A 1 213 ? 3.918 33.891 -19.684 1.00 32.15 192 LYS A O 1
ATOM 1169 N N . GLY A 1 214 ? 3.204 35.711 -18.616 1.00 30.56 193 GLY A N 1
ATOM 1170 C CA . GLY A 1 214 ? 2.730 34.917 -17.469 1.00 29.12 193 GLY A CA 1
ATOM 1171 C C . GLY A 1 214 ? 3.732 34.859 -16.300 1.00 28.55 193 GLY A C 1
ATOM 1172 O O . GLY A 1 214 ? 3.360 34.552 -15.167 1.00 27.38 193 GLY A O 1
ATOM 1173 N N . VAL A 1 215 ? 4.999 35.155 -16.562 1.00 27.27 194 VAL A N 1
ATOM 1174 C CA . VAL A 1 215 ? 6.009 35.165 -15.465 1.00 26.64 194 VAL A CA 1
ATOM 1175 C C . VAL A 1 215 ? 5.807 36.315 -14.462 1.00 25.11 194 VAL A C 1
ATOM 1176 O O . VAL A 1 215 ? 6.015 36.125 -13.253 1.00 24.52 194 VAL A O 1
ATOM 1180 N N . LEU A 1 216 ? 5.345 37.480 -14.933 1.00 23.69 195 LEU A N 1
ATOM 1181 C CA . LEU A 1 216 ? 5.044 38.599 -14.044 1.00 23.19 195 LEU A CA 1
ATOM 1182 C C . LEU A 1 216 ? 4.111 38.192 -12.882 1.00 23.13 195 LEU A C 1
ATOM 1183 O O . LEU A 1 216 ? 4.305 38.638 -11.719 1.00 21.71 195 LEU A O 1
ATOM 1188 N N . GLU A 1 217 ? 3.147 37.323 -13.183 1.00 22.11 196 GLU A N 1
ATOM 1189 C CA . GLU A 1 217 ? 2.142 36.949 -12.188 1.00 22.40 196 GLU A CA 1
ATOM 1190 C C . GLU A 1 217 ? 2.678 35.945 -11.166 1.00 22.09 196 GLU A C 1
ATOM 1191 O O . GLU A 1 217 ? 1.999 35.660 -10.184 1.00 22.97 196 GLU A O 1
ATOM 1197 N N . LEU A 1 218 ? 3.840 35.364 -11.418 1.00 21.25 197 LEU A N 1
ATOM 1198 C CA . LEU A 1 218 ? 4.498 34.498 -10.416 1.00 21.06 197 LEU A CA 1
ATOM 1199 C C . LEU A 1 218 ? 5.202 35.280 -9.314 1.00 20.22 197 LEU A C 1
ATOM 1200 O O . LEU A 1 218 ? 5.510 34.732 -8.243 1.00 20.06 197 LEU A O 1
ATOM 1205 N N . ALA A 1 219 ? 5.507 36.526 -9.559 1.00 19.60 198 ALA A N 1
ATOM 1206 C CA . ALA A 1 219 ? 6.354 37.272 -8.667 1.00 19.38 198 ALA A CA 1
ATOM 1207 C C . ALA A 1 219 ? 5.672 37.745 -7.384 1.00 20.31 198 ALA A C 1
ATOM 1208 O O . ALA A 1 219 ? 4.660 38.353 -7.432 1.00 19.01 198 ALA A O 1
ATOM 1210 N N . ASP A 1 220 ? 6.332 37.514 -6.262 1.00 18.77 199 ASP A N 1
ATOM 1211 C CA . ASP A 1 220 ? 5.984 38.097 -4.999 1.00 19.04 199 ASP A CA 1
ATOM 1212 C C . ASP A 1 220 ? 6.586 39.498 -4.821 1.00 18.62 199 ASP A C 1
ATOM 1213 O O . ASP A 1 220 ? 6.065 40.269 -4.134 1.00 18.61 199 ASP A O 1
ATOM 1218 N N . ILE A 1 221 ? 7.676 39.781 -5.496 1.00 18.58 200 ILE A 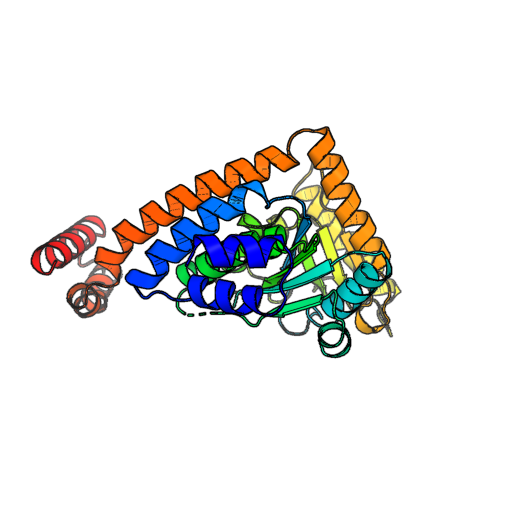N 1
ATOM 1219 C CA . ILE A 1 221 ? 8.366 41.049 -5.443 1.00 18.55 200 ILE A CA 1
ATOM 1220 C C . ILE A 1 221 ? 8.968 41.230 -6.834 1.00 18.58 200 ILE A C 1
ATOM 1221 O O . ILE A 1 221 ? 9.508 40.275 -7.404 1.00 18.63 200 ILE A O 1
ATOM 1226 N N . VAL A 1 222 ? 8.888 42.449 -7.352 1.00 18.60 201 VAL A N 1
ATOM 1227 C CA . VAL A 1 222 ? 9.484 42.765 -8.648 1.00 18.68 201 VAL A CA 1
ATOM 1228 C C . VAL A 1 222 ? 10.559 43.830 -8.414 1.00 18.99 201 VAL A C 1
ATOM 1229 O O . VAL A 1 222 ? 10.332 44.797 -7.676 1.00 18.81 201 VAL A O 1
ATOM 1233 N N . VAL A 1 223 ? 11.726 43.669 -9.053 1.00 20.07 202 VAL A N 1
ATOM 1234 C CA . VAL A 1 223 ? 12.800 44.594 -8.880 1.00 22.68 202 VAL A CA 1
ATOM 1235 C C . VAL A 1 223 ? 13.228 45.165 -10.240 1.00 24.03 202 VAL A C 1
ATOM 1236 O O . VAL A 1 223 ? 13.432 44.403 -11.173 1.00 26.72 202 VAL A O 1
ATOM 1240 N N . VAL A 1 224 ? 13.323 46.488 -10.378 1.00 24.36 203 VAL A N 1
ATOM 1241 C CA . VAL A 1 224 ? 13.942 47.038 -11.592 1.00 25.40 203 VAL A CA 1
ATOM 1242 C C . VAL A 1 224 ? 15.437 47.226 -11.295 1.00 26.74 203 VAL A C 1
ATOM 1243 O O . VAL A 1 224 ? 15.789 47.992 -10.422 1.00 26.68 203 VAL A O 1
ATOM 1247 N N . ASN A 1 225 ? 16.288 46.453 -11.964 1.00 27.91 204 ASN A N 1
ATOM 1248 C CA . ASN A 1 225 ? 17.732 46.520 -11.774 1.00 30.42 204 ASN A CA 1
ATOM 1249 C C . ASN A 1 225 ? 18.427 47.446 -12.810 1.00 31.62 204 ASN A C 1
ATOM 1250 O O . ASN A 1 225 ? 17.887 47.704 -13.883 1.00 32.13 204 ASN A O 1
ATOM 1255 N N . LYS A 1 226 ? 19.613 47.903 -12.443 1.00 35.74 205 LYS A N 1
ATOM 1256 C CA . LYS A 1 226 ? 20.500 48.790 -13.229 1.00 38.55 205 LYS A CA 1
ATOM 1257 C C . LYS A 1 226 ? 19.965 50.200 -13.151 1.00 39.56 205 LYS A C 1
ATOM 1258 O O . LYS A 1 226 ? 20.025 50.945 -14.120 1.00 41.47 205 LYS A O 1
ATOM 1264 N N . ALA A 1 227 ? 19.418 50.558 -11.997 1.00 39.67 206 ALA A N 1
ATOM 1265 C CA . ALA A 1 227 ? 18.953 51.906 -11.750 1.00 40.96 206 ALA A CA 1
ATOM 1266 C C . ALA A 1 227 ? 20.192 52.771 -11.457 1.00 43.00 206 ALA A C 1
ATOM 1267 O O . ALA A 1 227 ? 20.401 53.184 -10.317 1.00 42.52 206 ALA A O 1
ATOM 1269 N N . ASP A 1 228 ? 21.015 52.990 -12.488 1.00 45.38 207 ASP A N 1
ATOM 1270 C CA . ASP A 1 228 ? 22.304 53.703 -12.349 1.00 48.18 207 ASP A CA 1
ATOM 1271 C C . ASP A 1 228 ? 22.737 54.422 -13.638 1.00 50.25 207 ASP A C 1
ATOM 1272 O O . ASP A 1 228 ? 22.057 54.338 -14.685 1.00 50.10 207 ASP A O 1
ATOM 1277 N N . GLY A 1 229 ? 23.871 55.125 -13.553 1.00 52.75 208 GLY A N 1
ATOM 1278 C CA . GLY A 1 229 ? 24.391 55.922 -14.673 1.00 54.92 208 GLY A CA 1
ATOM 1279 C C . GLY A 1 229 ? 23.348 56.918 -15.154 1.00 56.08 208 GLY A C 1
ATOM 1280 O O . GLY A 1 229 ? 22.873 57.754 -14.374 1.00 56.42 208 GLY A O 1
ATOM 1281 N N . GLU A 1 230 ? 22.970 56.805 -16.428 1.00 56.65 209 GLU A N 1
ATOM 1282 C CA . GLU A 1 230 ? 22.009 57.732 -17.034 1.00 57.69 209 GLU A CA 1
ATOM 1283 C C . GLU A 1 230 ? 20.539 57.378 -16.760 1.00 57.27 209 GLU A C 1
ATOM 1284 O O . GLU A 1 230 ? 19.640 58.042 -17.274 1.00 58.21 209 GLU A O 1
ATOM 1286 N N . HIS A 1 231 ? 20.285 56.363 -15.935 1.00 56.36 210 HIS A N 1
ATOM 1287 C CA . HIS A 1 231 ? 18.903 55.921 -15.712 1.00 55.53 210 HIS A CA 1
ATOM 1288 C C . HIS A 1 231 ? 18.368 55.985 -14.266 1.00 54.57 210 HIS A C 1
ATOM 1289 O O . HIS A 1 231 ? 17.538 55.163 -13.881 1.00 54.17 210 HIS A O 1
ATOM 1296 N N . HIS A 1 232 ? 18.822 56.963 -13.478 1.00 54.20 211 HIS A N 1
ATOM 1297 C CA . HIS A 1 232 ? 18.291 57.155 -12.112 1.00 52.91 211 HIS A CA 1
ATOM 1298 C C . HIS A 1 232 ? 16.818 57.586 -12.112 1.00 50.83 211 HIS A C 1
ATOM 1299 O O . HIS A 1 232 ? 15.966 56.911 -11.513 1.00 49.80 211 HIS A O 1
ATOM 1306 N N . LYS A 1 233 ? 16.507 58.689 -12.797 1.00 49.26 212 LYS A N 1
ATOM 1307 C CA . LYS A 1 233 ? 15.110 59.127 -12.907 1.00 46.98 212 LYS A CA 1
ATOM 1308 C C . LYS A 1 233 ? 14.295 58.148 -13.755 1.00 44.79 212 LYS A C 1
ATOM 1309 O O . LYS A 1 233 ? 13.148 57.842 -13.422 1.00 43.79 212 LYS A O 1
ATOM 1311 N N . GLU A 1 234 ? 14.874 57.656 -14.849 1.00 42.65 213 GLU A N 1
ATOM 1312 C CA . GLU A 1 234 ? 14.146 56.670 -15.649 1.00 40.14 213 GLU A CA 1
ATOM 1313 C C . GLU A 1 234 ? 13.700 55.453 -14.808 1.00 37.94 213 GLU A C 1
ATOM 1314 O O . GLU A 1 234 ? 12.573 54.975 -14.955 1.00 35.16 213 GLU A O 1
ATOM 1320 N N . ALA A 1 235 ? 14.579 54.988 -13.907 1.00 36.07 214 ALA A N 1
ATOM 1321 C CA . ALA A 1 235 ? 14.270 53.813 -13.091 1.00 34.24 214 ALA A CA 1
ATOM 1322 C C . ALA A 1 235 ? 13.042 54.040 -12.236 1.00 33.89 214 ALA A C 1
ATOM 1323 O O . ALA A 1 235 ? 12.223 53.124 -12.086 1.00 32.42 214 ALA A O 1
ATOM 1325 N N . ARG A 1 236 ? 12.899 55.249 -11.685 1.00 33.43 215 ARG A N 1
ATOM 1326 C CA . ARG A 1 236 ? 11.727 55.562 -10.851 1.00 34.24 215 ARG A CA 1
ATOM 1327 C C . ARG A 1 236 ? 10.440 55.507 -11.676 1.00 33.30 215 ARG A C 1
ATOM 1328 O O . ARG A 1 236 ? 9.415 54.977 -11.226 1.00 31.89 215 ARG A O 1
ATOM 1330 N N . LEU A 1 237 ? 10.507 56.058 -12.886 1.00 33.06 216 LEU A N 1
ATOM 1331 C CA . LEU A 1 237 ? 9.366 56.043 -13.806 1.00 31.97 216 LEU A CA 1
ATOM 1332 C C . LEU A 1 237 ? 9.020 54.618 -14.252 1.00 30.32 216 LEU A C 1
ATOM 1333 O O . LEU A 1 237 ? 7.827 54.280 -14.387 1.00 28.28 216 LEU A O 1
ATOM 1338 N N . ALA A 1 238 ? 10.063 53.823 -14.534 1.00 28.53 217 ALA A N 1
ATOM 1339 C CA . ALA A 1 238 ? 9.898 52.419 -14.956 1.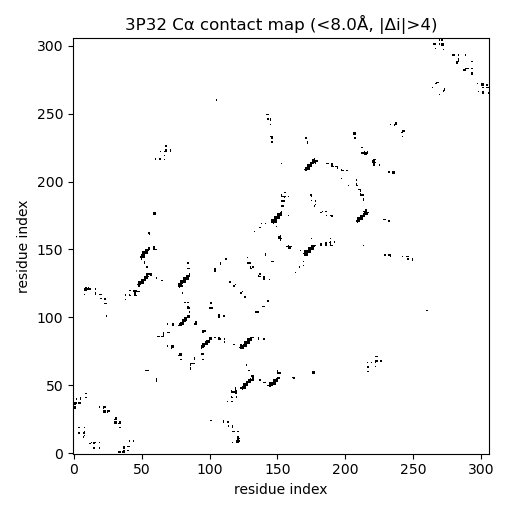00 27.52 217 ALA A CA 1
ATOM 1340 C C . ALA A 1 238 ? 9.279 51.591 -13.813 1.00 26.86 217 ALA A C 1
ATOM 1341 O O . ALA A 1 238 ? 8.445 50.716 -14.055 1.00 25.28 217 ALA A O 1
ATOM 1343 N N . ALA A 1 239 ? 9.710 51.866 -12.577 1.00 26.52 218 ALA A N 1
ATOM 1344 C CA . ALA A 1 239 ? 9.124 51.232 -11.383 1.00 26.57 218 ALA A CA 1
ATOM 1345 C C . ALA A 1 239 ? 7.639 51.631 -11.232 1.00 27.63 218 ALA A C 1
ATOM 1346 O O . ALA A 1 239 ? 6.781 50.788 -10.936 1.00 27.05 218 ALA A O 1
ATOM 1348 N N . ARG A 1 240 ? 7.332 52.911 -11.472 1.00 27.73 219 ARG A N 1
ATOM 1349 C CA . ARG A 1 240 ? 5.950 53.386 -11.335 1.00 28.46 219 ARG A CA 1
ATOM 1350 C C . ARG A 1 240 ? 5.038 52.757 -12.386 1.00 27.30 219 ARG A C 1
ATOM 1351 O O . ARG A 1 240 ? 3.878 52.474 -12.112 1.00 26.80 219 ARG A O 1
ATOM 1353 N N . GLU A 1 241 ? 5.556 52.546 -13.593 1.00 26.80 220 GLU A N 1
ATOM 1354 C CA . GLU A 1 241 ? 4.793 51.868 -14.657 1.00 27.17 220 GLU A CA 1
ATOM 1355 C C . GLU A 1 241 ? 4.452 50.407 -14.312 1.00 25.83 220 GLU A C 1
ATOM 1356 O O . GLU A 1 241 ? 3.313 49.972 -14.478 1.00 24.73 220 GLU A O 1
ATOM 1362 N N . LEU A 1 242 ? 5.440 49.661 -13.819 1.00 24.38 221 LEU A N 1
ATOM 1363 C CA . LEU A 1 242 ? 5.195 48.289 -13.359 1.00 22.59 221 LEU A CA 1
ATOM 1364 C C . LEU A 1 242 ? 4.235 48.288 -12.196 1.00 22.97 221 LEU A C 1
ATOM 1365 O O . LEU A 1 242 ? 3.372 47.418 -12.131 1.00 21.64 221 LEU A O 1
ATOM 1370 N N . SER A 1 243 ? 4.393 49.244 -11.262 1.00 21.85 222 SER A N 1
ATOM 1371 C CA . SER A 1 243 ? 3.463 49.316 -10.146 1.00 22.70 222 SER A CA 1
ATOM 1372 C C . SER A 1 243 ? 2.045 49.516 -10.663 1.00 21.52 222 SER A C 1
ATOM 1373 O O . SER A 1 243 ? 1.129 48.925 -10.114 1.00 20.96 222 SER A O 1
ATOM 1376 N N . ALA A 1 244 ? 1.872 50.389 -11.659 1.00 22.18 223 ALA A N 1
ATOM 1377 C CA . ALA A 1 244 ? 0.532 50.616 -12.251 1.00 23.28 223 ALA A CA 1
ATOM 1378 C C . ALA A 1 244 ? -0.052 49.322 -12.827 1.00 23.16 223 ALA A C 1
ATOM 1379 O O . ALA A 1 244 ? -1.223 49.004 -12.609 1.00 21.87 223 ALA A O 1
ATOM 1381 N N . ALA A 1 245 ? 0.755 48.568 -13.576 1.00 21.90 224 ALA A N 1
ATOM 1382 C CA . ALA A 1 245 ? 0.263 47.267 -14.107 1.00 22.32 224 ALA A CA 1
ATOM 1383 C C . ALA A 1 245 ? -0.061 46.273 -13.003 1.00 22.35 224 ALA A C 1
ATOM 1384 O O . ALA A 1 245 ? -1.071 45.577 -13.063 1.00 22.10 224 ALA A O 1
ATOM 1386 N N . ILE A 1 246 ? 0.776 46.233 -11.963 1.00 20.64 225 ILE A N 1
ATOM 1387 C CA . ILE A 1 246 ? 0.524 45.335 -10.828 1.00 20.61 225 ILE A CA 1
ATOM 1388 C C . ILE A 1 246 ? -0.794 45.708 -10.114 1.00 21.48 225 ILE A C 1
ATOM 1389 O O . ILE A 1 246 ? -1.545 44.808 -9.704 1.00 21.32 225 ILE A O 1
ATOM 1394 N N . ARG A 1 247 ? -1.091 47.006 -9.993 1.00 21.43 226 ARG A N 1
ATOM 1395 C CA . ARG A 1 247 ? -2.389 47.423 -9.407 1.00 23.24 226 ARG A CA 1
ATOM 1396 C C . ARG A 1 247 ? -3.532 46.912 -10.285 1.00 24.10 226 ARG A C 1
ATOM 1397 O O . ARG A 1 247 ? -4.593 46.516 -9.771 1.00 23.59 226 ARG A O 1
ATOM 1405 N N . LEU A 1 248 ? -3.331 46.911 -11.599 1.00 23.33 227 LEU A N 1
ATOM 1406 C CA . LEU A 1 248 ? -4.419 46.441 -12.481 1.00 25.27 227 LEU A CA 1
ATOM 1407 C C . LEU A 1 248 ? -4.633 44.942 -12.394 1.00 25.47 227 LEU A C 1
ATOM 1408 O O . LEU A 1 248 ? -5.772 44.477 -12.446 1.00 25.80 227 LEU A O 1
ATOM 1413 N N . ILE A 1 249 ? -3.530 44.190 -12.268 1.00 25.47 228 ILE A N 1
ATOM 1414 C CA . ILE A 1 249 ? -3.573 42.739 -12.152 1.00 25.29 228 ILE A CA 1
ATOM 1415 C C . ILE A 1 249 ? -4.052 42.305 -10.766 1.00 26.10 228 ILE A C 1
ATOM 1416 O O . ILE A 1 249 ? -4.621 41.215 -10.660 1.00 26.72 228 ILE A O 1
ATOM 1421 N N . TYR A 1 250 ? -3.822 43.115 -9.731 1.00 23.61 229 TYR A N 1
ATOM 1422 C CA . TYR A 1 250 ? -4.224 42.793 -8.367 1.00 23.97 229 TYR A CA 1
ATOM 1423 C C . TYR A 1 250 ? -5.143 43.907 -7.783 1.00 25.13 229 TYR A C 1
ATOM 1424 O O . TYR A 1 250 ? -4.809 44.489 -6.782 1.00 23.55 229 TYR A O 1
ATOM 1433 N N . PRO A 1 251 ? -6.251 44.254 -8.447 1.00 26.13 230 PRO A N 1
ATOM 1434 C CA . PRO A 1 251 ? -6.935 45.512 -8.066 1.00 25.86 230 PRO A CA 1
ATOM 1435 C C . PRO A 1 251 ? -7.530 45.563 -6.644 1.00 27.21 230 PRO A C 1
ATOM 1436 O O . PRO A 1 251 ? -7.655 46.690 -6.090 1.00 26.69 230 PRO A O 1
ATOM 1440 N N . ARG A 1 252 ? -7.994 44.419 -6.107 1.00 26.21 231 ARG A N 1
ATOM 1441 C CA . ARG A 1 252 ? -8.582 44.410 -4.755 1.00 28.35 231 ARG A CA 1
ATOM 1442 C C . ARG A 1 252 ? -7.862 43.443 -3.798 1.00 29.51 231 ARG A C 1
ATOM 1443 O O . ARG A 1 252 ? -8.437 42.987 -2.827 1.00 29.60 231 ARG A O 1
ATOM 1451 N N . GLU A 1 253 ? -6.613 43.125 -4.094 1.00 28.87 232 GLU A N 1
ATOM 1452 C CA . GLU A 1 253 ? -5.805 42.269 -3.235 1.00 29.81 232 GLU A CA 1
ATOM 1453 C C . GLU A 1 253 ? -5.659 42.886 -1.865 1.00 30.69 232 GLU A C 1
ATOM 1454 O O . GLU A 1 253 ? -5.337 44.020 -1.762 1.00 32.67 232 GLU A O 1
ATOM 1460 N N . ALA A 1 254 ? -5.899 42.143 -0.813 1.00 32.00 233 ALA A N 1
ATOM 1461 C CA . ALA A 1 254 ? -5.749 42.732 0.513 1.00 33.15 233 ALA A CA 1
ATOM 1462 C C . ALA A 1 254 ? -4.559 42.256 1.359 1.00 33.07 233 ALA A C 1
ATOM 1463 O O . ALA A 1 254 ? -4.145 42.967 2.234 1.00 34.33 233 ALA A O 1
ATOM 1465 N N . LEU A 1 255 ? -4.044 41.063 1.092 1.00 30.81 234 LEU A N 1
ATOM 1466 C CA . LEU A 1 255 ? -2.962 40.504 1.883 1.00 28.91 234 LEU A CA 1
ATOM 1467 C C . LEU A 1 255 ? -1.572 40.914 1.429 1.00 26.67 234 LEU A C 1
ATOM 1468 O O . LEU A 1 255 ? -0.832 41.416 2.196 1.00 27.10 234 LEU A O 1
ATOM 1473 N N . TRP A 1 256 ? -1.260 40.693 0.169 1.00 24.87 235 T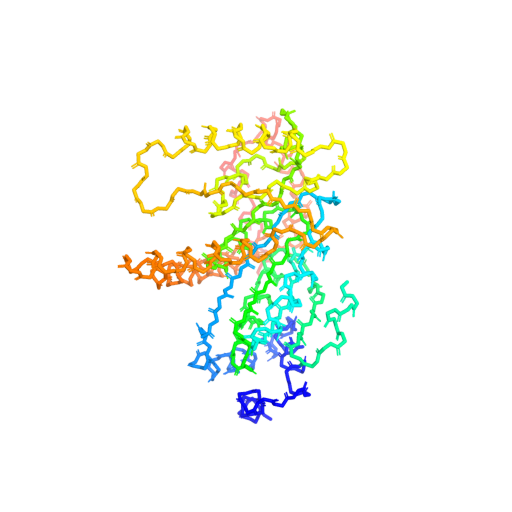RP A N 1
ATOM 1474 C CA . TRP A 1 256 ? 0.048 41.017 -0.379 1.00 23.49 235 TRP A CA 1
ATOM 1475 C C . TRP A 1 256 ? 0.003 41.398 -1.846 1.00 22.10 235 TRP A C 1
ATOM 1476 O O . TRP A 1 256 ? -0.103 40.572 -2.649 1.00 21.55 235 TRP A O 1
ATOM 1487 N N . ARG A 1 257 ? 0.087 42.669 -2.166 1.00 21.33 236 ARG A N 1
ATOM 1488 C CA . ARG A 1 257 ? 0.235 43.129 -3.540 1.00 21.77 236 ARG A CA 1
ATOM 1489 C C . ARG A 1 257 ? 1.738 43.305 -3.834 1.00 21.02 236 ARG A C 1
ATOM 1490 O O . ARG A 1 257 ? 2.384 44.020 -3.162 1.00 22.38 236 ARG A O 1
ATOM 1498 N N . PRO A 1 258 ? 2.268 42.605 -4.810 1.00 19.75 237 PRO A N 1
ATOM 1499 C CA . PRO A 1 258 ? 3.728 42.612 -5.032 1.00 19.83 237 PRO A CA 1
ATOM 1500 C C . PRO A 1 258 ? 4.288 44.017 -5.174 1.00 20.04 237 PRO A C 1
ATOM 1501 O O . PRO A 1 258 ? 3.857 44.751 -6.048 1.00 20.17 237 PRO A O 1
ATOM 1505 N N . PRO A 1 259 ? 5.225 44.403 -4.287 1.00 19.57 238 PRO A N 1
ATOM 1506 C CA . PRO A 1 259 ? 5.929 45.677 -4.358 1.00 20.49 238 PRO A CA 1
ATOM 1507 C C . PRO A 1 259 ? 6.857 45.713 -5.558 1.00 19.23 238 PRO A C 1
ATOM 1508 O O . PRO A 1 259 ? 7.353 44.658 -5.993 1.00 18.64 238 PRO A O 1
ATOM 1512 N N . VAL A 1 260 ? 7.104 46.907 -6.093 1.00 19.04 239 VAL A N 1
ATOM 1513 C CA . VAL A 1 260 ? 8.089 47.024 -7.176 1.00 19.04 239 VAL A CA 1
ATOM 1514 C C . VAL A 1 260 ? 9.230 47.893 -6.587 1.00 20.50 239 VAL A C 1
ATOM 1515 O O . VAL A 1 260 ? 8.986 49.033 -6.122 1.00 20.89 239 VAL A O 1
ATOM 1519 N N . LEU A 1 261 ? 10.457 47.363 -6.588 1.00 19.18 240 LEU A N 1
ATOM 1520 C CA . LEU A 1 261 ? 11.578 48.059 -5.970 1.00 21.13 240 LEU A CA 1
ATOM 1521 C C . LEU A 1 261 ? 12.583 48.439 -7.056 1.00 22.40 240 LEU A C 1
ATOM 1522 O O . LEU A 1 261 ? 12.563 47.827 -8.135 1.00 22.84 240 LEU A O 1
ATOM 1527 N N . THR A 1 262 ? 13.446 49.424 -6.791 1.00 22.90 241 THR A N 1
ATOM 1528 C CA . THR A 1 262 ? 14.570 49.678 -7.701 1.00 24.08 241 THR A CA 1
ATOM 1529 C C . THR A 1 262 ? 15.861 49.213 -7.046 1.00 25.16 241 THR A C 1
ATOM 1530 O O . THR A 1 262 ? 15.952 49.176 -5.825 1.00 24.51 241 THR A O 1
ATOM 1534 N N . MET A 1 263 ? 16.882 48.922 -7.860 1.00 25.66 242 MET A N 1
ATOM 1535 C CA . MET A 1 263 ? 18.120 48.359 -7.376 1.00 27.96 242 MET A CA 1
ATOM 1536 C C . MET A 1 263 ? 19.259 48.705 -8.349 1.00 28.22 242 MET A C 1
ATOM 1537 O O . MET A 1 263 ? 19.017 48.850 -9.560 1.00 29.07 242 MET A O 1
ATOM 1542 N N . SER A 1 264 ? 20.471 48.833 -7.822 1.00 28.92 243 SER A N 1
ATOM 1543 C CA . SER A 1 264 ? 21.671 48.811 -8.669 1.00 31.42 243 SER A CA 1
ATOM 1544 C C . SER A 1 264 ? 22.624 47.758 -8.105 1.00 32.19 243 SER A C 1
ATOM 1545 O O . SER A 1 264 ? 23.452 48.045 -7.220 1.00 33.25 243 SER A O 1
ATOM 1548 N N . ALA A 1 265 ? 22.458 46.523 -8.587 1.00 32.94 244 ALA A N 1
ATOM 1549 C CA . ALA A 1 265 ? 23.166 45.375 -8.037 1.00 33.58 244 ALA A CA 1
ATOM 1550 C C . ALA A 1 265 ? 24.676 45.581 -8.180 1.00 36.17 244 ALA A C 1
ATOM 1551 O O . ALA A 1 265 ? 25.432 45.240 -7.279 1.00 35.27 244 ALA A O 1
ATOM 1553 N N . VAL A 1 266 ? 25.087 46.173 -9.306 1.00 37.09 245 VAL A N 1
ATOM 1554 C CA . VAL A 1 266 ? 26.521 46.425 -9.554 1.00 39.82 245 VAL A CA 1
ATOM 1555 C C . VAL A 1 266 ? 27.128 47.482 -8.603 1.00 40.47 245 VAL A C 1
ATOM 1556 O O . VAL A 1 266 ? 28.312 47.411 -8.284 1.00 41.51 245 VAL A O 1
ATOM 1560 N N . GLU A 1 267 ? 26.331 48.455 -8.162 1.00 40.05 246 GLU A N 1
ATOM 1561 C CA . GLU A 1 267 ? 26.829 49.464 -7.216 1.00 40.86 246 GLU A CA 1
ATOM 1562 C C . GLU A 1 267 ? 26.485 49.096 -5.775 1.00 40.17 246 GLU A C 1
ATOM 1563 O O . GLU A 1 267 ? 26.708 49.888 -4.856 1.00 39.99 246 GLU A O 1
ATOM 1569 N N . GLY A 1 268 ? 25.915 47.906 -5.592 1.00 39.32 247 GLY A N 1
ATOM 1570 C CA . GLY A 1 268 ? 25.514 47.432 -4.267 1.00 38.79 247 GLY A CA 1
ATOM 1571 C C . GLY A 1 268 ? 24.393 48.219 -3.607 1.00 38.10 247 GLY A C 1
ATOM 1572 O O . GLY A 1 268 ? 24.302 48.251 -2.374 1.00 38.79 247 GLY A O 1
ATOM 1573 N N . ARG A 1 269 ? 23.508 48.812 -4.407 1.00 37.48 248 ARG A N 1
ATOM 1574 C CA . ARG A 1 269 ? 22.424 49.632 -3.874 1.00 37.13 248 ARG A CA 1
ATOM 1575 C C . ARG A 1 269 ? 21.091 48.917 -4.035 1.00 35.25 248 ARG A C 1
ATOM 1576 O O . ARG A 1 269 ? 20.785 48.447 -5.119 1.00 33.26 248 ARG A O 1
ATOM 1584 N N . GLY A 1 270 ? 20.315 48.840 -2.953 1.00 33.65 249 GLY A N 1
ATOM 1585 C CA . GLY A 1 270 ? 18.967 48.301 -3.042 1.00 31.94 249 GLY A CA 1
ATOM 1586 C C . GLY A 1 270 ? 18.842 46.857 -2.590 1.00 31.07 249 GLY A C 1
ATOM 1587 O O . GLY A 1 270 ? 17.703 46.348 -2.484 1.00 29.60 249 GLY A O 1
ATOM 1588 N N . LEU A 1 271 ? 19.980 46.203 -2.296 1.00 28.45 250 LEU A N 1
ATOM 1589 C CA . LEU A 1 271 ? 19.941 44.815 -1.822 1.00 27.71 250 LEU A CA 1
ATOM 1590 C C . LEU A 1 271 ? 19.362 44.735 -0.429 1.00 25.74 250 LEU A C 1
ATOM 1591 O O . LEU A 1 271 ? 18.616 43.804 -0.152 1.00 23.75 250 LEU A O 1
ATOM 1596 N N . ALA A 1 272 ? 19.779 45.650 0.456 1.00 24.62 251 ALA A N 1
ATOM 1597 C CA . ALA A 1 272 ? 19.280 45.634 1.840 1.00 23.64 251 ALA A CA 1
ATOM 1598 C C . ALA A 1 272 ? 17.776 45.823 1.830 1.00 23.23 251 ALA A C 1
ATOM 1599 O O . ALA A 1 272 ? 17.063 45.138 2.535 1.00 22.63 251 ALA A O 1
ATOM 1601 N N . GLU A 1 273 ? 17.302 46.766 1.033 1.00 22.19 252 GLU A N 1
ATOM 1602 C CA . GLU A 1 273 ? 15.866 47.087 0.998 1.00 22.39 252 GLU A CA 1
ATOM 1603 C C . GLU A 1 273 ? 15.095 45.906 0.354 1.00 20.88 252 GLU A C 1
ATOM 1604 O O . GLU A 1 273 ? 13.946 45.633 0.725 1.00 20.92 252 GLU A O 1
ATOM 1610 N N . LEU A 1 274 ? 15.704 45.242 -0.635 1.00 19.11 253 LEU A N 1
ATOM 1611 C CA . LEU A 1 274 ? 15.121 44.002 -1.212 1.00 18.95 253 LEU A CA 1
ATOM 1612 C C . LEU A 1 274 ? 14.957 42.943 -0.129 1.00 18.85 253 LEU A C 1
ATOM 1613 O O . LEU A 1 274 ? 13.870 42.402 0.029 1.00 18.72 253 LEU A O 1
ATOM 1618 N N . TRP A 1 275 ? 15.994 42.695 0.684 1.00 18.95 254 TRP A N 1
ATOM 1619 C CA . TRP A 1 275 ? 15.830 41.696 1.741 1.00 18.87 254 TRP A CA 1
ATOM 1620 C C . TRP A 1 275 ? 14.793 42.132 2.789 1.00 18.76 254 TRP A C 1
ATOM 1621 O O . TRP A 1 275 ? 14.054 41.293 3.306 1.00 18.69 254 TRP A O 1
ATOM 1632 N N . ASP A 1 276 ? 14.741 43.438 3.107 1.00 18.81 255 ASP A N 1
ATOM 1633 C CA . ASP A 1 276 ? 13.754 43.934 4.090 1.00 18.77 255 ASP A CA 1
ATOM 1634 C C . ASP A 1 276 ? 12.347 43.566 3.605 1.00 18.66 255 ASP A C 1
ATOM 1635 O O . ASP A 1 276 ? 11.447 43.219 4.393 1.00 18.63 255 ASP A O 1
ATOM 1640 N N . THR A 1 277 ? 12.165 43.655 2.300 1.00 18.64 256 THR A N 1
ATOM 1641 C CA . THR A 1 277 ? 10.862 43.359 1.690 1.00 18.58 256 THR A CA 1
ATOM 1642 C C . THR A 1 277 ? 10.578 41.842 1.695 1.00 18.53 256 THR A C 1
ATOM 1643 O O . THR A 1 277 ? 9.434 41.399 1.894 1.00 18.53 256 THR A O 1
ATOM 1647 N N . VAL A 1 278 ? 11.623 41.055 1.458 1.00 18.55 257 VAL A N 1
ATOM 1648 C CA . VAL A 1 278 ? 11.497 39.563 1.551 1.00 18.57 257 VAL A CA 1
ATOM 1649 C C . VAL A 1 278 ? 11.070 39.179 2.984 1.00 18.59 257 VAL A C 1
ATOM 1650 O O . VAL A 1 278 ? 10.164 38.366 3.205 1.00 18.63 257 VAL A O 1
ATOM 1654 N N . GLU A 1 279 ? 11.719 39.768 3.991 1.00 20.66 258 GLU A N 1
ATOM 1655 C CA . GLU A 1 279 ? 11.286 39.519 5.378 1.00 20.34 258 GLU A CA 1
ATOM 1656 C C . GLU A 1 279 ? 9.841 39.929 5.654 1.00 20.25 258 GLU A C 1
ATOM 1657 O O . GLU A 1 279 ? 9.120 39.204 6.369 1.00 19.36 258 GLU A O 1
ATOM 1663 N N . ARG A 1 280 ? 9.451 41.103 5.165 1.00 19.86 259 ARG A N 1
ATOM 1664 C CA . ARG A 1 280 ? 8.053 41.612 5.304 1.00 22.05 259 ARG A CA 1
ATOM 1665 C C . ARG A 1 280 ? 7.068 40.633 4.630 1.00 20.50 259 ARG A C 1
ATOM 1666 O O . ARG A 1 280 ? 6.027 40.335 5.192 1.00 20.48 259 ARG A O 1
ATOM 1674 N N . HIS A 1 281 ? 7.419 40.087 3.454 1.00 19.39 260 HIS A N 1
ATOM 1675 C CA . HIS A 1 281 ? 6.570 39.054 2.807 1.00 19.23 260 HIS A CA 1
ATOM 1676 C C . HIS A 1 281 ? 6.304 37.852 3.737 1.00 19.24 260 HIS A C 1
ATOM 1677 O O . HIS A 1 281 ? 5.163 37.416 3.924 1.00 19.04 260 HIS A O 1
ATOM 1684 N N . ARG A 1 282 ? 7.376 37.343 4.347 1.00 18.90 261 ARG A N 1
ATOM 1685 C CA . ARG A 1 282 ? 7.280 36.241 5.290 1.00 20.76 261 ARG A CA 1
ATOM 1686 C C . ARG A 1 282 ? 6.423 36.646 6.509 1.00 21.18 261 ARG A C 1
ATOM 1687 O O . ARG A 1 282 ? 5.571 35.872 6.953 1.00 22.00 261 ARG A O 1
ATOM 1695 N N . GLN A 1 283 ? 6.644 37.833 7.041 1.00 23.44 262 GLN A N 1
ATOM 1696 C CA . GLN A 1 283 ? 5.890 38.276 8.226 1.00 24.68 262 GLN A CA 1
ATOM 1697 C C . GLN A 1 283 ? 4.410 38.406 7.920 1.00 24.71 262 GLN A C 1
ATOM 1698 O O . GLN A 1 283 ? 3.553 37.951 8.696 1.00 25.43 262 GLN A O 1
ATOM 1704 N N . VAL A 1 284 ? 4.100 39.048 6.803 1.00 23.11 263 VAL A N 1
ATOM 1705 C CA . VAL A 1 284 ? 2.708 39.184 6.393 1.00 23.63 263 VAL A CA 1
ATOM 1706 C C . VAL A 1 284 ? 2.002 37.797 6.176 1.00 24.22 263 VAL A C 1
ATOM 1707 O O . VAL A 1 284 ? 0.883 37.550 6.675 1.00 23.72 263 VAL A O 1
ATOM 1711 N N . LEU A 1 285 ? 2.634 36.923 5.407 1.00 23.74 264 LEU A N 1
ATOM 1712 C CA . LEU A 1 285 ? 2.052 35.608 5.127 1.00 25.49 264 LEU A CA 1
ATOM 1713 C C . LEU A 1 285 ? 1.943 34.764 6.398 1.00 26.66 264 LEU A C 1
ATOM 1714 O O . LEU A 1 285 ? 0.972 34.039 6.573 1.00 27.05 264 LEU A O 1
ATOM 1719 N N . THR A 1 286 ? 2.927 34.881 7.283 1.00 26.80 265 THR A N 1
ATOM 1720 C CA . THR A 1 286 ? 2.906 34.110 8.519 1.00 29.63 265 THR A CA 1
ATOM 1721 C C . THR A 1 286 ? 1.747 34.555 9.417 1.00 30.97 265 THR A C 1
ATOM 1722 O O . THR A 1 286 ? 1.038 33.711 9.963 1.00 32.56 265 THR A O 1
ATOM 1726 N N . GLY A 1 287 ? 1.543 35.860 9.544 1.00 31.07 266 GLY A N 1
ATOM 1727 C CA . GLY A 1 287 ? 0.429 36.417 10.328 1.00 33.17 266 GLY A CA 1
ATOM 1728 C C . GLY A 1 287 ? -0.944 35.997 9.822 1.00 34.62 266 GLY A C 1
ATOM 1729 O O . GLY A 1 287 ? -1.905 35.945 10.600 1.00 35.52 266 GLY A O 1
ATOM 1730 N N . ALA A 1 288 ? -1.034 35.677 8.529 1.00 33.58 267 ALA A N 1
ATOM 1731 C CA . ALA A 1 288 ? -2.278 35.192 7.922 1.00 34.71 267 ALA A CA 1
ATOM 1732 C C . ALA A 1 288 ? -2.405 33.646 7.882 1.00 35.25 267 ALA A C 1
ATOM 1733 O O . ALA A 1 288 ? -3.397 33.107 7.367 1.00 35.22 267 ALA A O 1
ATOM 1735 N N . GLY A 1 289 ? -1.401 32.939 8.408 1.00 35.34 268 GLY A N 1
ATOM 1736 C CA . GLY A 1 289 ? -1.324 31.453 8.290 1.00 36.51 268 GLY A CA 1
ATOM 1737 C C . GLY A 1 289 ? -1.051 30.916 6.884 1.00 36.61 268 GLY A C 1
ATOM 1738 O O . GLY A 1 289 ? -1.194 29.710 6.612 1.00 37.55 268 GLY A O 1
ATOM 1739 N N . GLU A 1 290 ? -0.632 31.788 5.975 1.00 34.66 269 GLU A N 1
ATOM 1740 C CA . GLU A 1 290 ? -0.459 31.371 4.588 1.00 33.71 269 GLU A CA 1
ATOM 1741 C C . GLU A 1 290 ? 0.950 30.880 4.265 1.00 32.32 269 GLU A C 1
ATOM 1742 O O . GLU A 1 290 ? 1.141 30.231 3.233 1.00 31.76 269 GLU A O 1
ATOM 1748 N N . PHE A 1 291 ? 1.926 31.228 5.111 1.00 30.37 270 PHE A N 1
ATOM 1749 C CA . PHE A 1 291 ? 3.312 30.820 4.883 1.00 29.86 270 PHE A CA 1
ATOM 1750 C C . PHE A 1 291 ? 3.383 29.268 4.960 1.00 30.54 270 PHE A C 1
ATOM 1751 O O . PHE A 1 291 ? 3.851 28.588 4.024 1.00 28.19 270 PHE A O 1
ATOM 1759 N N . ASP A 1 292 ? 2.871 28.717 6.053 1.00 32.98 271 ASP A N 1
ATOM 1760 C CA . ASP A 1 292 ? 2.823 27.251 6.190 1.00 36.52 271 ASP A CA 1
ATOM 1761 C C . ASP A 1 292 ? 1.872 26.600 5.183 1.00 37.62 271 ASP A C 1
ATOM 1762 O O . ASP A 1 292 ? 2.197 25.555 4.614 1.00 38.21 271 ASP A O 1
ATOM 1767 N N . ALA A 1 293 ? 0.722 27.228 4.941 1.00 38.75 272 ALA A N 1
ATOM 1768 C CA . ALA A 1 293 ? -0.237 26.761 3.919 1.00 39.63 272 ALA A CA 1
ATOM 1769 C C . ALA A 1 293 ? 0.352 26.581 2.513 1.00 38.62 272 ALA A C 1
ATOM 1770 O O . ALA A 1 293 ? 0.121 25.548 1.873 1.00 39.48 272 ALA A O 1
ATOM 1772 N N . ARG A 1 294 ? 1.087 27.583 2.031 1.00 36.42 273 ARG A N 1
ATOM 1773 C CA . ARG A 1 294 ? 1.812 27.528 0.757 1.00 35.38 273 ARG A CA 1
ATOM 1774 C C . ARG A 1 294 ? 2.761 26.311 0.706 1.00 34.83 273 ARG A C 1
ATOM 1775 O O . ARG A 1 294 ? 2.754 25.549 -0.271 1.00 32.68 273 ARG A O 1
ATOM 1783 N N . ARG A 1 295 ? 3.558 26.125 1.758 1.00 33.83 274 ARG A N 1
ATOM 1784 C CA . ARG A 1 295 ? 4.489 24.997 1.796 1.00 35.08 274 ARG A CA 1
ATOM 1785 C C . ARG A 1 295 ? 3.778 23.642 1.736 1.00 36.52 274 ARG A C 1
ATOM 1786 O O . ARG A 1 295 ? 4.118 22.798 0.902 1.00 35.29 274 ARG A O 1
ATOM 1794 N N . ARG A 1 296 ? 2.770 23.462 2.586 1.00 38.53 275 ARG A N 1
ATOM 1795 C CA . ARG A 1 296 ? 2.010 22.204 2.605 1.00 40.90 275 ARG A CA 1
ATOM 1796 C C . ARG A 1 296 ? 1.386 21.918 1.251 1.00 40.87 275 ARG A C 1
ATOM 1797 O O . ARG A 1 296 ? 1.491 20.791 0.765 1.00 42.17 275 ARG A O 1
ATOM 1805 N N . ASP A 1 297 ? 0.775 22.932 0.636 1.00 40.81 276 ASP A N 1
ATOM 1806 C CA . ASP A 1 297 ? 0.203 22.816 -0.713 1.00 40.63 276 ASP A CA 1
ATOM 1807 C C . ASP A 1 297 ? 1.228 22.460 -1.807 1.00 39.18 276 ASP A C 1
ATOM 1808 O O . ASP A 1 297 ? 0.921 21.654 -2.707 1.00 39.63 276 ASP A O 1
ATOM 1813 N N . GLN A 1 298 ? 2.428 23.038 -1.729 1.00 35.79 277 GLN A N 1
ATOM 1814 C CA . GLN A 1 298 ? 3.506 22.743 -2.678 1.00 33.74 277 GLN A CA 1
ATOM 1815 C C . GLN A 1 298 ? 3.949 21.267 -2.566 1.00 34.25 277 GLN A C 1
ATOM 1816 O O . GLN A 1 298 ? 4.254 20.625 -3.574 1.00 32.64 277 GLN A O 1
ATOM 1822 N N . GLN A 1 299 ? 3.997 20.758 -1.338 1.00 34.89 278 GLN A N 1
ATOM 1823 C CA . GLN A 1 299 ? 4.449 19.388 -1.087 1.00 36.94 278 GLN A CA 1
ATOM 1824 C C . GLN A 1 299 ? 3.451 18.358 -1.603 1.00 37.05 278 GLN A C 1
ATOM 1825 O O . GLN A 1 299 ? 3.858 17.363 -2.211 1.00 36.90 278 GLN A O 1
ATOM 1831 N N . VAL A 1 300 ? 2.161 18.599 -1.347 1.00 36.97 279 VAL A N 1
ATOM 1832 C CA . VAL A 1 300 ? 1.083 17.749 -1.885 1.00 38.10 279 VAL A CA 1
ATOM 1833 C C . VAL A 1 300 ? 1.080 17.815 -3.415 1.00 37.12 279 VAL A C 1
ATOM 1834 O O . VAL A 1 300 ? 0.943 16.784 -4.083 1.00 36.66 279 VAL A O 1
ATOM 1838 N N . ASP A 1 301 ? 1.253 19.019 -3.974 1.00 36.38 280 ASP A N 1
ATOM 1839 C CA . ASP A 1 301 ? 1.272 19.182 -5.427 1.00 35.91 280 ASP A CA 1
ATOM 1840 C C . ASP A 1 301 ? 2.442 18.437 -6.047 1.00 34.72 280 ASP A C 1
ATOM 1841 O O . ASP A 1 301 ? 2.288 17.828 -7.109 1.00 34.09 280 ASP A O 1
ATOM 1846 N N . TRP A 1 302 ? 3.605 18.501 -5.394 1.00 33.69 281 TRP A N 1
ATOM 1847 C CA . TRP A 1 302 ? 4.800 17.815 -5.878 1.00 33.36 281 TRP A CA 1
ATOM 1848 C C . TRP A 1 302 ? 4.639 16.278 -5.852 1.00 33.78 281 TRP A C 1
ATOM 1849 O O . TRP A 1 302 ? 5.106 15.596 -6.774 1.00 32.18 281 TRP A O 1
ATOM 1860 N N . THR A 1 303 ? 4.015 15.769 -4.786 1.00 33.54 282 THR A N 1
ATOM 1861 C CA . THR A 1 303 ? 3.629 14.348 -4.658 1.00 34.79 282 THR A CA 1
ATOM 1862 C C . THR A 1 303 ? 2.830 13.872 -5.891 1.00 34.44 282 THR A C 1
ATOM 1863 O O . THR A 1 303 ? 3.165 12.861 -6.515 1.00 33.83 282 THR A O 1
ATOM 1867 N N . TRP A 1 304 ? 1.771 14.595 -6.227 1.00 34.02 283 TRP A N 1
ATOM 1868 C CA . TRP A 1 304 ? 0.991 14.240 -7.406 1.00 34.90 283 TRP A CA 1
ATOM 1869 C C . TRP A 1 304 ? 1.739 14.403 -8.734 1.00 34.81 283 TRP A C 1
ATOM 1870 O O . TRP A 1 304 ? 1.485 13.655 -9.679 1.00 34.17 283 TRP A O 1
ATOM 1881 N N . GLN A 1 305 ? 2.680 15.349 -8.794 1.00 34.37 284 GLN A N 1
ATOM 1882 C CA . GLN A 1 305 ? 3.521 15.500 -9.978 1.00 34.85 284 GLN A CA 1
ATOM 1883 C C . GLN A 1 305 ? 4.444 14.293 -10.162 1.00 34.54 284 GLN A C 1
ATOM 1884 O O . GLN A 1 305 ? 4.687 13.832 -11.291 1.00 34.22 284 GLN A O 1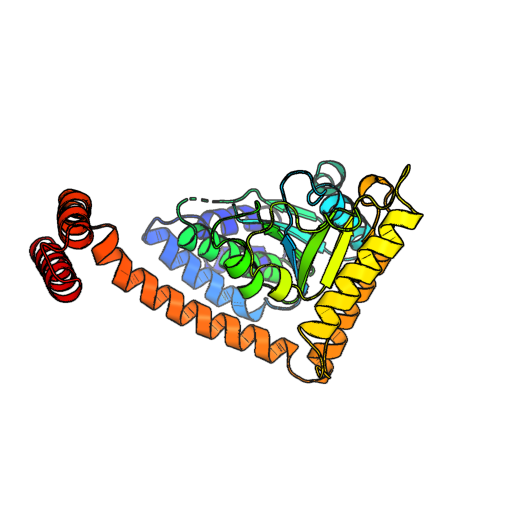
ATOM 1890 N N . LEU A 1 306 ? 4.971 13.787 -9.050 1.00 34.37 285 LEU A N 1
ATOM 1891 C CA . LEU A 1 306 ? 5.794 12.565 -9.083 1.00 35.57 285 LEU A CA 1
ATOM 1892 C C . LEU A 1 306 ? 5.029 11.331 -9.583 1.00 36.26 285 LEU A C 1
ATOM 1893 O O . LEU A 1 306 ? 5.586 10.522 -10.349 1.00 36.86 285 LEU A O 1
ATOM 1898 N N . VAL A 1 307 ? 3.781 11.194 -9.143 1.00 36.31 286 VAL A N 1
ATOM 1899 C CA . VAL A 1 307 ? 2.853 10.152 -9.617 1.00 37.25 286 VAL A CA 1
ATOM 1900 C C . VAL A 1 307 ? 2.583 10.303 -11.126 1.00 38.30 286 VAL A C 1
ATOM 1901 O O . VAL A 1 307 ? 2.644 9.317 -11.879 1.00 38.51 286 VAL A O 1
ATOM 1905 N N . ARG A 1 308 ? 2.291 11.534 -11.556 1.00 38.63 287 ARG A N 1
ATOM 1906 C CA . ARG A 1 308 ? 2.087 11.856 -12.972 1.00 40.43 287 ARG A CA 1
ATOM 1907 C C . ARG A 1 308 ? 3.294 11.478 -13.831 1.00 40.83 287 ARG A C 1
ATOM 1908 O O . ARG A 1 308 ? 3.155 10.738 -14.812 1.00 40.96 287 ARG A O 1
ATOM 1916 N N . ASP A 1 309 ? 4.473 11.948 -13.432 1.00 41.08 288 ASP A N 1
ATOM 1917 C CA . ASP A 1 309 ? 5.694 11.709 -14.195 1.00 42.50 288 ASP A CA 1
ATOM 1918 C C . ASP A 1 309 ? 6.063 10.220 -14.263 1.00 43.67 288 ASP A C 1
ATOM 1919 O O . ASP A 1 309 ? 6.550 9.757 -15.294 1.00 44.00 288 ASP A O 1
ATOM 1924 N N . ALA A 1 310 ? 5.825 9.470 -13.182 1.00 44.27 289 ALA A N 1
ATOM 1925 C CA . ALA A 1 310 ? 6.084 8.025 -13.180 1.00 45.51 289 ALA A CA 1
ATOM 1926 C C . ALA A 1 310 ? 5.241 7.314 -14.235 1.00 46.43 289 ALA A C 1
ATOM 1927 O O . ALA A 1 310 ? 5.739 6.470 -14.987 1.00 46.83 289 ALA A O 1
ATOM 1929 N N . VAL A 1 311 ? 3.964 7.668 -14.283 1.00 46.54 290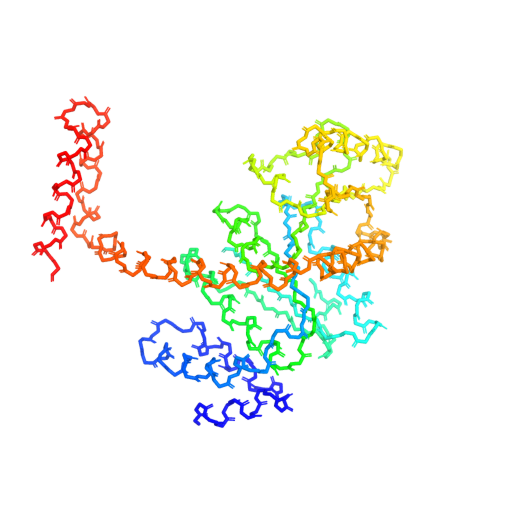 VAL A N 1
ATOM 1930 C CA . VAL A 1 311 ? 3.010 6.984 -15.144 1.00 48.42 290 VAL A CA 1
ATOM 1931 C C . VAL A 1 311 ? 3.114 7.452 -16.606 1.00 48.67 290 VAL A C 1
ATOM 1932 O O . VAL A 1 311 ? 2.949 6.654 -17.530 1.00 49.38 290 VAL A O 1
ATOM 1936 N N . LEU A 1 312 ? 3.414 8.731 -16.817 1.00 49.05 291 LEU A N 1
ATOM 1937 C CA . LEU A 1 312 ? 3.578 9.258 -18.179 1.00 50.17 291 LEU A CA 1
ATOM 1938 C C . LEU A 1 312 ? 4.916 8.861 -18.820 1.00 51.20 291 LEU A C 1
ATOM 1939 O O . LEU A 1 312 ? 4.983 8.636 -20.024 1.00 50.99 291 LEU A O 1
ATOM 1944 N N . ASP A 1 313 ? 5.966 8.770 -18.005 1.00 52.58 292 ASP A N 1
ATOM 1945 C CA . ASP A 1 313 ? 7.295 8.346 -18.470 1.00 54.24 292 ASP A CA 1
ATOM 1946 C C . ASP A 1 313 ? 7.304 6.990 -19.175 1.00 54.35 292 ASP A C 1
ATOM 1947 O O . ASP A 1 313 ? 8.065 6.788 -20.124 1.00 55.02 292 ASP A O 1
ATOM 1952 N N . ARG A 1 314 ? 6.474 6.063 -18.710 1.00 52.43 293 ARG A N 1
ATOM 1953 C CA . ARG A 1 314 ? 6.396 4.753 -19.325 1.00 51.64 293 ARG A CA 1
ATOM 1954 C C . ARG A 1 314 ? 6.062 4.911 -20.808 1.00 50.19 293 ARG A C 1
ATOM 1955 O O . ARG A 1 314 ? 6.610 4.203 -21.655 1.00 49.99 293 ARG A O 1
ATOM 1957 N N . VAL A 1 315 ? 5.177 5.861 -21.114 1.00 47.97 294 VAL A N 1
ATOM 1958 C CA . VAL A 1 315 ? 4.743 6.091 -22.491 1.00 46.50 294 VAL A CA 1
ATOM 1959 C C . VAL A 1 315 ? 5.772 6.944 -23.246 1.00 47.18 294 VAL A C 1
ATOM 1960 O O . VAL A 1 315 ? 6.271 6.538 -24.295 1.00 46.19 294 VAL A O 1
ATOM 1964 N N . TRP A 1 316 ? 6.090 8.113 -22.696 1.00 47.79 295 TRP A N 1
ATOM 1965 C CA . TRP A 1 316 ? 7.019 9.053 -23.327 1.00 50.30 295 TRP A CA 1
ATOM 1966 C C . TRP A 1 316 ? 8.393 8.475 -23.678 1.00 51.74 295 TRP A C 1
ATOM 1967 O O . TRP A 1 316 ? 8.905 8.734 -24.767 1.00 53.19 295 TRP A O 1
ATOM 1978 N N . SER A 1 317 ? 8.980 7.699 -22.767 1.00 52.23 296 SER A N 1
ATOM 1979 C CA . SER A 1 317 ? 10.324 7.143 -22.952 1.00 53.81 296 SER A CA 1
ATOM 1980 C C . SER A 1 317 ? 10.373 5.827 -23.738 1.00 53.45 296 SER A C 1
ATOM 1981 O O . SER A 1 317 ? 11.456 5.306 -24.021 1.00 54.91 296 SER A O 1
ATOM 1984 N N . ASN A 1 318 ? 9.201 5.297 -24.077 1.00 51.27 297 ASN A N 1
ATOM 1985 C CA . ASN A 1 318 ? 9.092 4.071 -24.869 1.00 50.68 297 ASN A CA 1
ATOM 1986 C C . ASN A 1 318 ? 9.696 4.268 -26.280 1.00 51.63 297 ASN A C 1
ATOM 1987 O O . ASN A 1 318 ? 9.201 5.086 -27.055 1.00 51.37 297 ASN A O 1
ATOM 1992 N N . PRO A 1 319 ? 10.788 3.538 -26.604 1.00 53.59 298 PRO A N 1
ATOM 1993 C CA . PRO A 1 319 ? 11.452 3.647 -27.913 1.00 54.96 298 PRO A CA 1
ATOM 1994 C C . PRO A 1 319 ? 10.513 3.571 -29.138 1.00 53.75 298 PRO A C 1
ATOM 1995 O O . PRO A 1 319 ? 10.667 4.351 -30.093 1.00 54.52 298 PRO A O 1
ATOM 1999 N N . THR A 1 320 ? 9.557 2.646 -29.107 1.00 51.33 299 THR A N 1
ATOM 2000 C CA . THR A 1 320 ? 8.655 2.456 -30.230 1.00 50.43 299 THR A CA 1
ATOM 2001 C C . THR A 1 320 ? 7.703 3.634 -30.390 1.00 48.30 299 THR A C 1
ATOM 2002 O O . THR A 1 320 ? 7.395 4.045 -31.513 1.00 47.93 299 THR A O 1
ATOM 2006 N N . VAL A 1 321 ? 7.249 4.183 -29.263 1.00 46.42 300 VAL A N 1
ATOM 2007 C CA . VAL A 1 321 ? 6.403 5.364 -29.299 1.00 44.28 300 VAL A CA 1
ATOM 2008 C C . VAL A 1 321 ? 7.199 6.517 -29.895 1.00 46.26 300 VAL A C 1
ATOM 2009 O O . VAL A 1 321 ? 6.695 7.233 -30.764 1.00 45.74 300 VAL A O 1
ATOM 2013 N N . ARG A 1 322 ? 8.447 6.669 -29.448 1.00 48.45 301 ARG A N 1
ATOM 2014 C CA . ARG A 1 322 ? 9.364 7.666 -30.025 1.00 51.60 301 ARG A CA 1
ATOM 2015 C C . ARG A 1 322 ? 9.502 7.514 -31.549 1.00 53.13 301 ARG A C 1
ATOM 2016 O O . ARG A 1 322 ? 9.466 8.508 -32.280 1.00 54.66 301 ARG A O 1
ATOM 2018 N N . LYS A 1 323 ? 9.627 6.276 -32.016 1.00 54.11 302 LYS A N 1
ATOM 2019 C CA . LYS A 1 323 ? 9.755 5.979 -33.448 1.00 55.79 302 LYS A CA 1
ATOM 2020 C C . LYS A 1 323 ? 8.559 6.463 -34.277 1.00 54.93 302 LYS A C 1
ATOM 2021 O O . LYS A 1 323 ? 8.741 7.079 -35.329 1.00 56.35 302 LYS A O 1
ATOM 2023 N N . VAL A 1 324 ? 7.344 6.198 -33.793 1.00 52.67 303 VAL A N 1
ATOM 2024 C CA . VAL A 1 324 ? 6.130 6.466 -34.579 1.00 51.82 303 VAL A CA 1
ATOM 2025 C C . VAL A 1 324 ? 5.501 7.834 -34.316 1.00 50.85 303 VAL A C 1
ATOM 2026 O O . VAL A 1 324 ? 4.579 8.237 -35.028 1.00 50.31 303 VAL A O 1
ATOM 2030 N N . ARG A 1 325 ? 5.999 8.534 -33.295 1.00 50.69 304 ARG A N 1
ATOM 2031 C CA . ARG A 1 325 ? 5.485 9.863 -32.920 1.00 50.26 304 ARG A CA 1
ATOM 2032 C C . ARG A 1 325 ? 5.324 10.805 -34.118 1.00 51.24 304 ARG A C 1
ATOM 2033 O O . ARG A 1 325 ? 4.259 11.415 -34.291 1.00 50.17 304 ARG A O 1
ATOM 2041 N N . SER A 1 326 ? 6.370 10.908 -34.942 1.00 53.17 305 SER A N 1
ATOM 2042 C CA . SER A 1 326 ? 6.402 11.888 -36.025 1.00 54.87 305 SER A CA 1
ATOM 2043 C C . SER A 1 326 ? 5.257 11.704 -37.013 1.00 53.94 305 SER A C 1
ATOM 2044 O O . SER A 1 326 ? 4.548 12.655 -37.356 1.00 53.16 305 SER A O 1
ATOM 2047 N N . GLU A 1 327 ? 5.078 10.464 -37.447 1.00 53.22 306 GLU A N 1
ATOM 2048 C CA . GLU A 1 327 ? 4.049 10.124 -38.414 1.00 52.77 306 GLU A CA 1
ATOM 2049 C C . GLU A 1 327 ? 2.633 10.245 -37.851 1.00 49.88 306 GLU A C 1
ATOM 2050 O O . GLU A 1 327 ? 1.736 10.704 -38.550 1.00 50.31 306 GLU A O 1
ATOM 2056 N N . LEU A 1 328 ? 2.426 9.794 -36.611 1.00 46.69 307 LEU A N 1
ATOM 2057 C CA . LEU A 1 328 ? 1.132 9.966 -35.939 1.00 44.26 307 LEU A CA 1
ATOM 2058 C C . LEU A 1 328 ? 0.772 11.447 -35.805 1.00 43.74 307 LEU A C 1
ATOM 2059 O O . LEU A 1 328 ? -0.367 11.835 -36.071 1.00 42.65 307 LEU A O 1
ATOM 2064 N N . GLU A 1 329 ? 1.748 12.265 -35.412 1.00 44.20 308 GLU A N 1
ATOM 2065 C CA . GLU A 1 329 ? 1.542 13.713 -35.331 1.00 45.29 308 GLU A CA 1
ATOM 2066 C C . GLU A 1 329 ? 1.276 14.368 -36.695 1.00 47.92 308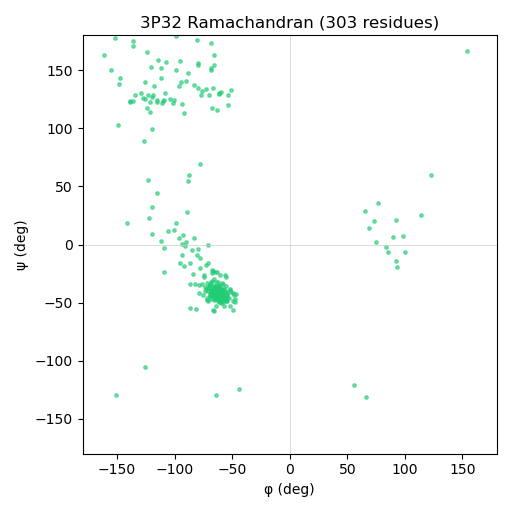 GLU A C 1
ATOM 2067 O O . GLU A 1 329 ? 0.425 15.263 -36.799 1.00 48.54 308 GLU A O 1
ATOM 2073 N N . ARG A 1 330 ? 2.009 13.939 -37.722 1.00 50.53 309 ARG A N 1
ATOM 2074 C CA . ARG A 1 330 ? 1.785 14.418 -39.083 1.00 53.62 309 ARG A CA 1
ATOM 2075 C C . ARG A 1 330 ? 0.347 14.134 -39.520 1.00 53.64 309 ARG A C 1
ATOM 2076 O O . ARG A 1 330 ? -0.301 14.996 -40.106 1.00 54.73 309 ARG A O 1
ATOM 2084 N N . ARG A 1 331 ? -0.154 12.940 -39.204 1.00 52.64 310 ARG A N 1
ATOM 2085 C CA . ARG A 1 331 ? -1.512 12.556 -39.596 1.00 53.40 310 ARG A CA 1
ATOM 2086 C C . ARG A 1 331 ? -2.549 13.413 -38.892 1.00 52.83 310 ARG A C 1
ATOM 2087 O O . ARG A 1 331 ? -3.523 13.854 -39.508 1.00 53.99 310 ARG A O 1
ATOM 2095 N N . VAL A 1 332 ? -2.304 13.687 -37.613 1.00 50.67 311 VAL A N 1
ATOM 2096 C CA . VAL A 1 332 ? -3.150 14.582 -36.849 1.00 50.14 311 VAL A CA 1
ATOM 2097 C C . VAL A 1 332 ? -3.123 15.999 -37.444 1.00 52.36 311 VAL A C 1
ATOM 2098 O O . VAL A 1 332 ? -4.174 16.594 -37.665 1.00 53.25 311 VAL A O 1
ATOM 2102 N N . ARG A 1 333 ? -1.926 16.518 -37.722 1.00 54.28 312 ARG A N 1
ATOM 2103 C CA . ARG A 1 333 ? -1.761 17.877 -38.285 1.00 56.60 312 ARG A CA 1
ATOM 2104 C C . ARG A 1 333 ? -2.470 18.069 -39.623 1.00 59.78 312 ARG A C 1
ATOM 2105 O O . ARG A 1 333 ? -2.945 19.177 -39.932 1.00 61.00 312 ARG A O 1
ATOM 2113 N N . ALA A 1 334 ? -2.529 16.994 -40.405 1.00 61.81 313 ALA A N 1
ATOM 2114 C CA . ALA A 1 334 ? -3.117 16.989 -41.744 1.00 65.73 313 ALA A CA 1
ATOM 2115 C C . ALA A 1 334 ? -4.617 16.632 -41.779 1.00 66.85 313 ALA A C 1
ATOM 2116 O O . ALA A 1 334 ? -5.228 16.611 -42.850 1.00 69.77 313 ALA A O 1
ATOM 2118 N N . GLY A 1 335 ? -5.206 16.351 -40.621 1.00 65.58 314 GLY A N 1
ATOM 2119 C CA . GLY A 1 335 ? -6.624 15.983 -40.544 1.00 66.41 314 GLY A CA 1
ATOM 2120 C C . GLY A 1 335 ? -6.956 14.598 -41.058 1.00 67.77 314 GLY A C 1
ATOM 2121 O O . GLY A 1 335 ? -8.110 14.317 -41.390 1.00 70.26 314 GLY A O 1
ATOM 2122 N N . GLU A 1 336 ? -5.949 13.727 -41.119 1.00 66.60 315 GLU A N 1
ATOM 2123 C CA . GLU A 1 336 ? -6.121 12.349 -41.569 1.00 67.19 315 GLU A CA 1
ATOM 2124 C C . GLU A 1 336 ? -6.528 11.430 -40.426 1.00 64.45 315 GLU A C 1
ATOM 2125 O O . GLU A 1 336 ? -7.007 10.325 -40.655 1.00 65.33 315 GLU A O 1
ATOM 2131 N N . LEU A 1 337 ? -6.338 11.904 -39.196 1.00 60.40 316 LEU A N 1
ATOM 2132 C CA . LEU A 1 337 ? -6.592 11.101 -38.005 1.00 57.35 316 LEU A CA 1
ATOM 2133 C C . LEU A 1 337 ? -7.073 12.016 -36.894 1.00 54.42 316 LEU A C 1
ATOM 2134 O O . LEU A 1 337 ? -6.590 13.147 -36.766 1.00 53.03 316 LEU A O 1
ATOM 2139 N N . THR A 1 338 ? -8.013 11.537 -36.082 1.00 52.79 317 THR A N 1
ATOM 2140 C CA . THR A 1 338 ? -8.483 12.348 -34.952 1.00 50.30 317 THR A CA 1
ATOM 2141 C C . THR A 1 338 ? -7.493 12.264 -33.785 1.00 46.61 317 THR A C 1
ATOM 2142 O O . THR A 1 338 ? -6.742 11.279 -33.678 1.00 45.13 317 THR A O 1
ATOM 2146 N N . PRO A 1 339 ? -7.474 13.302 -32.919 1.00 44.51 318 PRO A N 1
ATOM 2147 C CA . PRO A 1 339 ? -6.631 13.219 -31.722 1.00 41.92 318 PRO A CA 1
ATOM 2148 C C . PRO A 1 339 ? -6.930 11.964 -30.881 1.00 41.83 318 PRO A C 1
ATOM 2149 O O . PRO A 1 339 ? -5.991 11.311 -30.399 1.00 39.54 318 PRO A O 1
ATOM 2153 N N . ALA A 1 340 ? -8.216 11.630 -30.723 1.00 42.90 319 ALA A N 1
ATOM 2154 C CA . ALA A 1 340 ? -8.615 10.488 -29.892 1.00 43.48 319 ALA A CA 1
ATOM 2155 C C . ALA A 1 340 ? -8.109 9.155 -30.460 1.00 43.76 319 ALA A C 1
ATOM 2156 O O . ALA A 1 340 ? -7.671 8.278 -29.706 1.00 42.70 319 ALA A O 1
ATOM 2158 N N . LEU A 1 341 ? -8.150 9.030 -31.786 1.00 43.91 320 LEU A N 1
ATOM 2159 C CA . LEU A 1 341 ? -7.693 7.811 -32.457 1.00 44.38 320 LEU A CA 1
ATOM 2160 C C . LEU A 1 341 ? -6.171 7.713 -32.451 1.00 41.69 320 LEU A C 1
ATOM 2161 O O . LEU A 1 341 ? -5.617 6.622 -32.306 1.00 41.18 320 LEU A O 1
ATOM 2166 N N . ALA A 1 342 ? -5.496 8.851 -32.596 1.00 39.32 321 ALA A N 1
ATOM 2167 C CA . ALA A 1 342 ? -4.030 8.879 -32.457 1.00 37.46 321 ALA A CA 1
ATOM 2168 C C . ALA A 1 342 ? -3.582 8.549 -31.033 1.00 35.97 321 ALA A C 1
ATOM 2169 O O . ALA A 1 342 ? -2.635 7.759 -30.852 1.00 35.27 321 ALA A O 1
ATOM 2171 N N . ALA A 1 343 ? -4.262 9.122 -30.030 1.00 34.92 322 ALA A N 1
ATOM 2172 C CA . ALA A 1 343 ? -3.999 8.770 -28.611 1.00 34.26 322 ALA A CA 1
ATOM 2173 C C . ALA A 1 343 ? -4.126 7.266 -28.326 1.00 35.71 322 ALA A C 1
ATOM 2174 O O . ALA A 1 343 ? -3.268 6.670 -27.668 1.00 34.64 322 ALA A O 1
ATOM 2176 N N . GLN A 1 344 ? -5.212 6.669 -28.805 1.00 38.46 323 GLN A N 1
ATOM 2177 C CA . GLN A 1 344 ? -5.443 5.223 -28.674 1.00 41.35 323 GLN A CA 1
ATOM 2178 C C . GLN A 1 344 ? -4.312 4.394 -29.300 1.00 40.30 323 GLN A C 1
ATOM 2179 O O . GLN A 1 344 ? -3.850 3.436 -28.700 1.00 40.97 323 GLN A O 1
ATOM 2185 N N . GLN A 1 345 ? -3.846 4.785 -30.485 1.00 40.15 324 GLN A N 1
ATOM 2186 C CA . GLN A 1 345 ? -2.739 4.074 -31.135 1.00 39.74 324 GLN A CA 1
ATOM 2187 C C . GLN A 1 345 ? -1.427 4.211 -30.337 1.00 38.18 324 GLN A C 1
ATOM 2188 O O . GLN A 1 345 ? -0.666 3.253 -30.226 1.00 38.55 324 GLN A O 1
ATOM 2190 N N . ILE A 1 346 ? -1.174 5.395 -29.779 1.00 36.06 325 ILE A N 1
ATOM 2191 C CA . ILE A 1 346 ? -0.004 5.618 -28.914 1.00 34.17 325 ILE A CA 1
ATOM 2192 C C . ILE A 1 346 ? -0.064 4.687 -27.680 1.00 34.57 325 ILE A C 1
ATOM 2193 O O . ILE A 1 346 ? 0.920 3.997 -27.357 1.00 33.24 325 ILE A O 1
ATOM 2198 N N . LEU A 1 347 ? -1.226 4.644 -27.026 1.00 34.48 326 LEU A N 1
ATOM 2199 C CA . LEU A 1 347 ? -1.417 3.793 -25.856 1.00 36.73 326 LEU A CA 1
ATOM 2200 C C . LEU A 1 347 ? -1.278 2.292 -26.197 1.00 38.38 326 LEU A C 1
ATOM 2201 O O . LEU A 1 347 ? -0.608 1.553 -25.464 1.00 38.55 326 LEU A O 1
ATOM 2206 N N . GLU A 1 348 ? -1.892 1.857 -27.300 1.00 39.74 327 GLU A N 1
ATOM 2207 C CA . GLU A 1 348 ? -1.805 0.448 -27.728 1.00 42.61 327 GLU A CA 1
ATOM 2208 C C . GLU A 1 348 ? -0.354 0.039 -27.965 1.00 42.04 327 GLU A C 1
ATOM 2209 O O . GLU A 1 348 ? 0.088 -1.027 -27.522 1.00 43.02 327 GLU A O 1
ATOM 2215 N N . ILE A 1 349 ? 0.382 0.904 -28.654 1.00 41.42 328 ILE A N 1
ATOM 2216 C CA . ILE A 1 349 ? 1.773 0.639 -29.014 1.00 42.21 328 ILE A CA 1
ATOM 2217 C C . ILE A 1 349 ? 2.695 0.599 -27.782 1.00 42.20 328 ILE A C 1
ATOM 2218 O O . ILE A 1 349 ? 3.517 -0.315 -27.659 1.00 41.79 328 ILE A O 1
ATOM 2223 N N . ALA A 1 350 ? 2.539 1.569 -26.873 1.00 41.70 329 ALA A N 1
ATOM 2224 C CA . ALA A 1 350 ? 3.230 1.526 -25.564 1.00 42.78 329 ALA A CA 1
ATOM 2225 C C . ALA A 1 350 ? 2.983 0.202 -24.829 1.00 44.89 329 ALA A C 1
ATOM 2226 O O . ALA A 1 350 ? 3.922 -0.423 -24.304 1.00 45.10 329 ALA A O 1
ATOM 2228 N N . ASN A 1 351 ? 1.720 -0.218 -24.812 1.00 46.24 330 ASN A N 1
ATOM 2229 C CA . ASN A 1 351 ? 1.298 -1.408 -24.085 1.00 49.44 330 ASN A CA 1
ATOM 2230 C C . ASN A 1 351 ? 1.845 -2.717 -24.692 1.00 50.77 330 ASN A C 1
ATOM 2231 O O . ASN A 1 351 ? 2.118 -3.681 -23.971 1.00 51.85 330 ASN A O 1
ATOM 2236 N N . LEU A 1 352 ? 2.010 -2.728 -26.010 1.00 51.29 331 LEU A N 1
ATOM 2237 C CA . LEU A 1 352 ? 2.525 -3.884 -26.743 1.00 53.64 331 LEU A CA 1
ATOM 2238 C C . LEU A 1 352 ? 4.013 -4.054 -26.548 1.00 54.79 331 LEU A C 1
ATOM 2239 O O . LEU A 1 352 ? 4.533 -5.164 -26.665 1.00 55.07 331 LEU A O 1
ATOM 2244 N N . THR A 1 353 ? 4.698 -2.946 -26.267 1.00 54.89 332 THR A N 1
ATOM 2245 C CA . THR A 1 353 ? 6.154 -2.970 -26.148 1.00 57.27 332 THR A CA 1
ATOM 2246 C C . THR A 1 353 ? 6.629 -2.714 -24.719 1.00 58.68 332 THR A C 1
ATOM 2247 O O . THR A 1 353 ? 7.832 -2.651 -24.459 1.00 60.11 332 THR A O 1
ATOM 2251 N N . ASP A 1 354 ? 5.672 -2.579 -23.801 1.00 59.92 333 ASP A N 1
ATOM 2252 C CA . ASP A 1 354 ? 5.937 -2.522 -22.370 1.00 61.88 333 ASP A CA 1
ATOM 2253 C C . ASP A 1 354 ? 5.789 -3.932 -21.807 1.00 64.13 333 ASP A C 1
ATOM 2254 O O . ASP A 1 354 ? 6.758 -4.539 -21.355 1.00 65.86 333 ASP A O 1
#

InterPro domains:
  IPR005129 SIMIBI class G3E GTPase, ArgK/MeaB [PTHR23408] (7-330)
  IPR005129 SIMIBI class G3E GTPase, ArgK/MeaB [TIGR00750] (23-329)
  IPR027417 P-loop containing nucleoside triphosphate hydrolase [G3DSA:3.40.50.300] (58-268)
  IPR027417 P-loop containing nucleoside triphosphate hydrolase [SSF52540] (12-329)